Protein 7TXS (pdb70)

Foldseek 3Di:
DFAEEEEDPDPQSLQVVVLCVQQVHHHQAYAYPDPVQQVHDRPPHHHPYHLLCVLVRQSHAYAYRDQQLVVVVVSCVPRPPPPSHFHDAGAHPQEADEECEAEDGREYHEHLEYEHYQEYEEYNEYQYHNEYHYAQEYYYASEYEYALEYHDANEYEEHREYEAHNEYADHNAYEYDQEYEYHPEDEDHHHDHQFYWYDVPTDTDDGND

InterPro domains:
  IPR001451 Hexapeptide repeat [PF00132] (118-153)
  IPR011004 Trimeric LpxA-like superfamily [SSF51161] (1-206)
  IPR018357 Hexapeptide transferase, conserved site [PS00101] (145-173)
  IPR020019 Acyltransferase PglD-like [TIGR03570] (4-203)
  IPR020019 Acyltransferase PglD-like [cd03360] (6-201)
  IPR041561 PglD, N-terminal [PF17836] (4-78)
  IPR050179 Transferase hexapeptide repeat [PTHR43300] (29-206)

Sequence (209 aa):
MKELIIVGAGGHGNEISWLAKRCGRVVRGFLDNNTVEKQGTFIRDIPVLGTLDECCSKFTDCDFVIAIGSPRARKKIIEHFFPEGEFTFATLIDPTATIGENIHHIEEEGTMICAGGILTVDVKLGKHCIVNTNNAVLSHGVIILGDYVTVAPNASIISSGDVSSSLGNIVEIGANATIIREKVSVQQDGAMVGMGSVVIRNILSNQVVVGNPAKLLKKVIE

Organism: Acinetobacter baumannii (NCBI:txid470)

Solvent-accessible surface area: 9557 Å² total; per-residue (Å²): 197,94,61,0,0,0,0,5,8,30,60,28,0,54,85,0,7,113,3,0,134,88,40,66,23,93,15,81,0,0,0,13,92,58,135,154,59,67,70,56,128,30,123,130,33,33,10,64,8,46,7,102,52,6,75,135,21,73,85,0,14,0,0,0,2,46,28,55,4,67,18,0,71,133,9,20,111,132,47,7,61,180,80,102,22,60,37,3,53,2,64,3,90,79,16,73,61,34,136,91,25,106,40,60,66,0,0,0,0,10,14,24,0,62,0,46,62,76,1,103,0,3,72,5,0,1,0,19,52,85,0,49,0,28,97,27,1,71,3,19,49,25,0,10,0,14,45,66,1,48,2,30,4,64,0,44,3,16,57,21,0,51,0,5,37,100,0,56,0,110,88,152,8,44,4,89,63,0,1,43,0,8,153,41,0,46,2,48,152,97,5,101,52,32,29,13,10,57,34,118,53,19,136,102,109,121,87,65,129

Nearest PDB structures (foldseek):
  7txp-assembly1_A  TM=1.004E+00  e=3.831E-36  Acinetobacter baumannii
  4m98-assembly1_A  TM=8.951E-01  e=7.547E-15  Neisseria gonorrhoeae FA 1090
  4eaa-assembly1_A  TM=9.282E-01  e=1.370E-13  Caulobacter vibrioides
  4m99-assembly1_B  TM=9.040E-01  e=7.521E-14  Neisseria gonorrhoeae FA 1090
  4eab-assembly1_A  TM=9.270E-01  e=1.299E-12  Caulobacter vibrioides

Radius of gyration: 16.68 Å; Cα contacts (8 Å, |Δi|>4): 654; chains: 1; bounding box: 42×34×43 Å

Secondary structure (DSSP, 8-state):
---EEEE--SHHHHHHHHHHHHTTPPEEEEE---GGGTT-EETTEEEEE-GGGGGGGTTSEEEE--S-HHHHHHHHHHH--TTS-EE--EE-TTSEEEES-EE-TT-EE-TT-EEEES-EE-TT-EE-TT-EE-TT-EE-TT-EE-TT-EE-TT-EE-TT-EE-TT-EE-TT-EE-TT-EE-TT-EE-S-B-TTEEEETTTTEEEEE--

B-factor: mean 13.9, std 8.99, range [4.7, 65.52]

Structure (mmCIF, N/CA/C/O backbone):
data_7TXS
#
_entry.id   7TXS
#
_cell.length_a   97.884
_cell.length_b   97.884
_cell.length_c   72.959
_cell.angle_alpha   90.000
_cell.angle_beta   90.000
_cell.angle_gamma   120.000
#
_symmetry.space_group_name_H-M   'H 3'
#
loop_
_entity.id
_entity.type
_entity.pdbx_description
1 polymer VioB
2 non-polymer '[(2R,3S,4R,5R)-5-(6-amino-9H-purin-9-yl)-4-hydroxy-3-(phosphonooxy)oxolan-2-yl]methyl (3R)-4-({3-[(2-{[(1S)-1-{[(2R,3S,4S,5R,6R)-4,5-dihydroxy-6-{[(R)-hydroxy{[(R)-hydroxy{[(2R,3S,5R)-3-hydroxy-5-(5-methyl-2,4-dioxo-3,4-dihydropyrimidin-1(2H)-yl)oxolan-2-yl]methoxy}phosphoryl]oxy}phosphoryl]oxy}-2-methyloxan-3-yl]amino}ethyl]sulfanyl}ethyl)amino]-3-oxopropyl}amino)-3-hydroxy-2,2-dimethyl-4-oxobutyl dihydrogen diphosphate (non-preferred name)'
3 non-polymer 'SODIUM ION'
4 water water
#
loop_
_atom_site.group_PDB
_atom_site.id
_atom_site.type_symbol
_atom_site.label_atom_id
_atom_site.label_alt_id
_atom_site.label_comp_id
_atom_site.label_asym_id
_atom_site.label_entity_id
_atom_site.label_seq_id
_atom_site.pdbx_PDB_ins_code
_atom_site.Cartn_x
_atom_site.Cartn_y
_atom_site.Cartn_z
_atom_site.occupancy
_atom_site.B_iso_or_equiv
_atom_site.auth_seq_id
_atom_site.auth_comp_id
_atom_site.auth_asym_id
_atom_site.auth_atom_id
_atom_site.pdbx_PDB_model_num
ATOM 1 N N . MET A 1 1 ? -4.280 -22.956 2.549 1.00 30.71 1 MET A N 1
ATOM 2 C CA . MET A 1 1 ? -3.959 -23.566 3.861 1.00 27.49 1 MET A CA 1
ATOM 3 C C . MET A 1 1 ? -5.132 -24.447 4.297 1.00 23.51 1 MET A C 1
ATOM 4 O O . MET A 1 1 ? -6.235 -24.237 3.791 1.00 26.70 1 MET A O 1
ATOM 9 N N . LYS A 1 2 ? -4.915 -25.314 5.287 1.00 21.24 2 LYS A N 1
ATOM 10 C CA . LYS A 1 2 ? -5.996 -26.138 5.883 1.00 19.37 2 LYS A CA 1
ATOM 11 C C . LYS A 1 2 ? -7.054 -25.228 6.498 1.00 16.66 2 LYS A C 1
ATOM 12 O O . LYS A 1 2 ? -6.728 -24.113 6.944 1.00 15.09 2 LYS A O 1
ATOM 18 N N . GLU A 1 3 ? -8.295 -25.690 6.527 1.00 15.33 3 GLU A N 1
ATOM 19 C CA . GLU A 1 3 ? -9.350 -25.050 7.342 1.00 14.92 3 GLU A CA 1
ATOM 20 C C . GLU A 1 3 ? -8.953 -25.211 8.815 1.00 12.18 3 GLU A C 1
ATOM 21 O O . GLU A 1 3 ? -8.152 -26.095 9.159 1.00 12.86 3 GLU A O 1
ATOM 27 N N . LEU A 1 4 ? -9.510 -24.338 9.638 1.00 11.52 4 LEU A N 1
ATOM 28 C CA . LEU A 1 4 ? -9.147 -24.256 11.067 1.00 10.02 4 LEU A CA 1
ATOM 29 C C . LEU A 1 4 ? -10.330 -24.700 11.912 1.00 9.56 4 LEU A C 1
ATOM 30 O O . LEU A 1 4 ? -11.469 -24.281 11.688 1.00 10.59 4 LEU A O 1
ATOM 35 N N . ILE A 1 5 ? -10.029 -25.508 12.908 1.00 8.79 5 ILE A N 1
ATOM 36 C CA . ILE A 1 5 ? -10.950 -25.797 14.030 1.00 9.17 5 ILE A CA 1
ATOM 37 C C . ILE A 1 5 ? -10.450 -25.012 15.241 1.00 8.12 5 ILE A C 1
ATOM 38 O O . ILE A 1 5 ? -9.276 -25.135 15.582 1.00 8.32 5 ILE A O 1
ATOM 43 N N . ILE A 1 6 ? -11.329 -24.240 15.846 1.00 7.49 6 ILE A N 1
ATOM 44 C CA . ILE A 1 6 ? -11.017 -23.462 17.073 1.00 7.74 6 ILE A CA 1
ATOM 45 C C . ILE A 1 6 ? -11.631 -24.206 18.241 1.00 7.46 6 ILE A C 1
ATOM 46 O O . ILE A 1 6 ? -12.855 -24.372 18.307 1.00 8.03 6 ILE A O 1
ATOM 51 N N . VAL A 1 7 ? -10.788 -24.651 19.155 1.00 7.12 7 VAL A N 1
ATOM 52 C CA . VAL A 1 7 ? -11.271 -25.302 20.391 1.00 6.97 7 VAL A CA 1
ATOM 53 C C . VAL A 1 7 ? -11.524 -24.190 21.409 1.00 7.58 7 VAL A C 1
ATOM 54 O O . VAL A 1 7 ? -10.567 -23.457 21.784 1.00 7.76 7 VAL A O 1
ATOM 58 N N . GLY A 1 8 ? -12.751 -24.073 21.880 1.00 7.42 8 GLY A N 1
ATOM 59 C CA . GLY A 1 8 ? -13.195 -23.014 22.791 1.00 6.93 8 GLY A CA 1
ATOM 60 C C . GLY A 1 8 ? -13.999 -21.971 22.048 1.00 7.27 8 GLY A C 1
ATOM 61 O O . GLY A 1 8 ? -13.438 -21.295 21.172 1.00 7.56 8 GLY A O 1
ATOM 62 N N . ALA A 1 9 ? -15.258 -21.857 22.413 1.00 7.69 9 ALA A N 1
ATOM 63 C CA . ALA A 1 9 ? -16.186 -20.890 21.799 1.00 9.26 9 ALA A CA 1
ATOM 64 C C . ALA A 1 9 ? -16.600 -19.854 22.853 1.00 9.97 9 ALA A C 1
ATOM 65 O O . ALA A 1 9 ? -17.774 -19.392 22.855 1.00 12.54 9 ALA A O 1
ATOM 67 N N . GLY A 1 10 ? -15.677 -19.509 23.735 1.00 7.57 10 GLY A N 1
ATOM 68 C CA . GLY A 1 10 ? -15.887 -18.429 24.706 1.00 7.11 10 GLY A CA 1
ATOM 69 C C . GLY A 1 10 ? -15.324 -17.113 24.199 1.00 7.42 10 GLY A C 1
ATOM 70 O O . GLY A 1 10 ? -15.253 -16.875 22.990 1.00 7.73 10 GLY A O 1
ATOM 71 N N . GLY A 1 11 ? -14.973 -16.254 25.137 1.00 7.58 11 GLY A N 1
ATOM 72 C CA . GLY A 1 11 ? -14.494 -14.925 24.768 1.00 7.04 11 GLY A CA 1
ATOM 73 C C . GLY A 1 11 ? -13.222 -15.006 23.947 1.00 6.39 11 GLY A C 1
ATOM 74 O O . GLY A 1 11 ? -13.049 -14.237 22.985 1.00 7.19 11 GLY A O 1
ATOM 75 N N . HIS A 1 12 ? -12.279 -15.844 24.349 1.00 6.60 12 HIS A N 1
ATOM 76 C CA . HIS A 1 12 ? -11.030 -15.978 23.585 1.00 6.53 12 HIS A CA 1
ATOM 77 C C . HIS A 1 12 ? -11.342 -16.598 22.222 1.00 6.44 12 HIS A C 1
ATOM 78 O O . HIS A 1 12 ? -10.797 -16.124 21.225 1.00 6.83 12 HIS A O 1
ATOM 85 N N . GLY A 1 13 ? -12.167 -17.646 22.159 1.00 6.70 13 GLY A N 1
ATOM 86 C CA . GLY A 1 13 ? -12.513 -18.222 20.856 1.00 7.29 13 GLY A CA 1
ATOM 87 C C . GLY A 1 13 ? -13.166 -17.213 19.922 1.00 6.61 13 GLY A C 1
ATOM 88 O O . GLY A 1 13 ? -12.908 -17.220 18.720 1.00 7.24 13 GLY A O 1
ATOM 89 N N . ASN A 1 14 ? -14.005 -16.355 20.480 1.00 6.51 14 ASN A N 1
ATOM 90 C CA . ASN A 1 14 ? -14.621 -15.230 19.729 1.00 7.31 14 ASN A CA 1
ATOM 91 C C . ASN A 1 14 ? -13.490 -14.414 19.089 1.00 7.05 14 ASN A C 1
ATOM 92 O O . ASN A 1 14 ? -13.450 -14.224 17.866 1.00 6.92 14 ASN A O 1
ATOM 97 N N . GLU A 1 15 ? -12.559 -13.924 19.904 1.00 6.55 15 GLU A N 1
ATOM 98 C CA . GLU A 1 15 ? -11.462 -13.080 19.374 1.00 6.13 15 GLU A CA 1
ATOM 99 C C . GLU A 1 15 ? -10.529 -13.874 18.465 1.00 6.09 15 GLU A C 1
ATOM 100 O O . GLU A 1 15 ? -9.919 -13.263 17.580 1.00 7.12 15 GLU A O 1
ATOM 106 N N . ILE A 1 16 ? -10.349 -15.179 18.687 1.00 6.69 16 ILE A N 1
ATOM 107 C CA . ILE A 1 16 ? -9.438 -15.947 17.813 1.00 7.33 16 ILE A CA 1
ATOM 108 C C . ILE A 1 16 ? -10.117 -16.250 16.469 1.00 6.56 16 ILE A C 1
ATOM 109 O O . ILE A 1 16 ? -9.427 -16.326 15.467 1.00 7.22 16 ILE A O 1
ATOM 114 N N . SER A 1 17 ? -11.435 -16.374 16.433 1.00 7.04 17 SER A N 1
ATOM 115 C CA . SER A 1 17 ? -12.135 -16.489 15.120 1.00 6.63 17 SER A CA 1
ATOM 116 C C . SER A 1 17 ? -11.935 -15.200 14.325 1.00 7.46 17 SER A C 1
ATOM 117 O O . SER A 1 17 ? -11.745 -15.267 13.089 1.00 8.07 17 SER A O 1
ATOM 120 N N . TRP A 1 18 ? -11.928 -14.059 15.004 1.00 7.12 18 TRP A N 1
ATOM 121 C CA . TRP A 1 18 ? -11.637 -12.752 14.376 1.00 7.84 18 TRP A CA 1
ATOM 122 C C . TRP A 1 18 ? -10.204 -12.744 13.859 1.00 6.85 18 TRP A C 1
ATOM 123 O O . TRP A 1 18 ? -9.968 -12.391 12.687 1.00 7.35 18 TRP A O 1
ATOM 134 N N . LEU A 1 19 ? -9.243 -13.118 14.704 1.00 7.10 19 LEU A N 1
ATOM 135 C CA . LEU A 1 19 ? -7.835 -13.222 14.285 1.00 7.02 19 LEU A CA 1
ATOM 136 C C . LEU A 1 19 ? -7.730 -14.121 13.048 1.00 7.35 19 LEU A C 1
ATOM 137 O O . LEU A 1 19 ? -7.058 -13.746 12.076 1.00 7.64 19 LEU A O 1
ATOM 142 N N . ALA A 1 20 ? -8.352 -15.292 13.073 1.00 8.00 20 ALA A N 1
ATOM 143 C CA . ALA A 1 20 ? -8.237 -16.240 11.948 1.00 8.49 20 ALA A CA 1
ATOM 144 C C . ALA A 1 20 ? -8.737 -15.581 10.667 1.00 8.85 20 ALA A C 1
ATOM 145 O O . ALA A 1 20 ? -8.088 -15.745 9.626 1.00 10.30 20 ALA A O 1
ATOM 147 N N . LYS A 1 21 ? -9.882 -14.919 10.717 1.00 8.22 21 LYS A N 1
ATOM 148 C CA . LYS A 1 21 ? -10.424 -14.228 9.524 1.00 9.93 21 LYS A CA 1
ATOM 149 C C . LYS A 1 21 ? -9.411 -13.183 9.049 1.00 10.03 21 LYS A C 1
ATOM 150 O O . LYS A 1 21 ? -9.136 -13.092 7.837 1.00 11.17 21 LYS A O 1
ATOM 156 N N . ARG A 1 22 ? -8.845 -12.392 9.960 1.00 9.06 22 ARG A N 1
ATOM 157 C CA . ARG A 1 22 ? -7.872 -11.349 9.570 1.00 9.38 22 ARG A CA 1
ATOM 158 C C . ARG A 1 22 ? -6.630 -11.980 8.965 1.00 10.43 22 ARG A C 1
ATOM 159 O O . ARG A 1 22 ? -5.978 -11.309 8.153 1.00 12.25 22 ARG A O 1
ATOM 167 N N . CYS A 1 23 ? -6.306 -13.220 9.337 1.00 10.25 23 CYS A N 1
ATOM 168 C CA . CYS A 1 23 ? -5.141 -13.982 8.820 1.00 11.53 23 CYS A CA 1
ATOM 169 C C . CYS A 1 23 ? -5.489 -14.669 7.494 1.00 12.34 23 CYS A C 1
ATOM 170 O O . CYS A 1 23 ? -4.620 -15.400 7.006 1.00 16.00 23 CYS A O 1
ATOM 173 N N . GLY A 1 24 ? -6.714 -14.521 6.987 1.00 11.94 24 GLY A N 1
ATOM 174 C CA . GLY A 1 24 ? -7.107 -15.124 5.696 1.00 12.77 24 GLY A CA 1
ATOM 175 C C . GLY A 1 24 ? -7.499 -16.589 5.825 1.00 13.48 24 GLY A C 1
ATOM 176 O O . GLY A 1 24 ? -7.617 -17.286 4.787 1.00 14.62 24 GLY A O 1
ATOM 177 N N . ARG A 1 25 ? -7.711 -17.091 7.040 1.00 12.02 25 ARG A N 1
ATOM 178 C CA . ARG A 1 25 ? -8.013 -18.521 7.266 1.00 12.25 25 ARG A CA 1
ATOM 179 C C . ARG A 1 25 ? -9.519 -18.734 7.191 1.00 14.39 25 ARG A C 1
ATOM 180 O O . ARG A 1 25 ? -10.303 -17.850 7.555 1.00 16.84 25 ARG A O 1
ATOM 188 N N . VAL A 1 26 ? -9.895 -19.899 6.704 1.00 14.74 26 VAL A N 1
ATOM 189 C CA . VAL A 1 26 ? -11.306 -20.345 6.752 1.00 16.77 26 VAL A CA 1
ATOM 190 C C . VAL A 1 26 ? -11.472 -21.172 8.024 1.00 11.83 26 VAL A C 1
ATOM 191 O O . VAL A 1 26 ? -10.726 -22.125 8.208 1.00 14.45 26 VAL A O 1
ATOM 195 N N . VAL A 1 27 ? -12.379 -20.752 8.874 1.00 15.30 27 VAL A N 1
ATOM 196 C CA . VAL A 1 27 ? -12.693 -21.470 10.128 1.00 13.10 27 VAL A CA 1
ATOM 197 C C . VAL A 1 27 ? -13.842 -22.438 9.843 1.00 13.95 27 VAL A C 1
ATOM 198 O O . VAL A 1 27 ? -14.955 -21.985 9.442 1.00 14.91 27 VAL A O 1
ATOM 202 N N . ARG A 1 28 ? -13.562 -23.733 9.974 1.00 10.90 28 ARG A N 1
ATOM 203 C CA . ARG A 1 28 ? -14.611 -24.765 9.776 1.00 11.84 28 ARG A CA 1
ATOM 204 C C . ARG A 1 28 ? -15.637 -24.646 10.897 1.00 12.06 28 ARG A C 1
ATOM 205 O O . ARG A 1 28 ? -16.833 -24.779 10.674 1.00 13.09 28 ARG A O 1
ATOM 213 N N . GLY A 1 29 ? -15.171 -24.462 12.132 1.00 9.32 29 GLY A N 1
ATOM 214 C CA . GLY A 1 29 ? -16.065 -24.285 13.260 1.00 9.38 29 GLY A CA 1
ATOM 215 C C . GLY A 1 29 ? -15.324 -24.393 14.571 1.00 7.84 29 GLY A C 1
ATOM 216 O O . GLY A 1 29 ? -14.084 -24.475 14.581 1.00 9.20 29 GLY A O 1
ATOM 217 N N . PHE A 1 30 ? -16.082 -24.353 15.639 1.00 7.60 30 PHE A N 1
ATOM 218 C CA . PHE A 1 30 ? -15.565 -24.496 17.015 1.00 8.07 30 PHE A CA 1
ATOM 219 C C . PHE A 1 30 ? -15.885 -25.886 17.551 1.00 8.46 30 PHE A C 1
ATOM 220 O O . PHE A 1 30 ? -16.965 -26.477 17.219 1.00 9.70 30 PHE A O 1
ATOM 228 N N . LEU A 1 31 ? -15.031 -26.36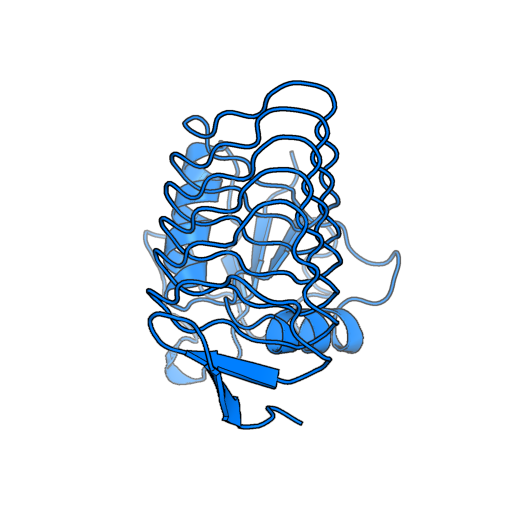8 18.456 1.00 8.57 31 LEU A N 1
ATOM 229 C CA . LEU A 1 31 ? -15.418 -27.465 19.355 1.00 8.62 31 LEU A CA 1
ATOM 230 C C . LEU A 1 31 ? -15.485 -26.890 20.758 1.00 8.53 31 LEU A C 1
ATOM 231 O O . LEU A 1 31 ? -14.583 -26.095 21.134 1.00 9.75 31 LEU A O 1
ATOM 236 N N . ASP A 1 32 ? -16.452 -27.287 21.543 1.00 8.68 32 ASP A N 1
ATOM 237 C CA . ASP A 1 32 ? -16.711 -26.698 22.862 1.00 9.90 32 ASP A CA 1
ATOM 238 C C . ASP A 1 32 ? -17.577 -27.666 23.649 1.00 10.81 32 ASP A C 1
ATOM 239 O O . ASP A 1 32 ? -18.510 -28.214 23.054 1.00 12.28 32 ASP A O 1
ATOM 244 N N . ASN A 1 33 ? -17.302 -27.835 24.933 1.00 11.83 33 ASN A N 1
ATOM 245 C CA A ASN A 1 33 ? -18.023 -28.880 25.712 0.50 14.75 33 ASN A CA 1
ATOM 246 C CA B ASN A 1 33 ? -17.990 -28.850 25.775 0.50 13.83 33 ASN A CA 1
ATOM 247 C C . ASN A 1 33 ? -19.286 -28.273 26.356 1.00 15.97 33 ASN A C 1
ATOM 248 O O . ASN A 1 33 ? -20.006 -29.022 27.065 1.00 21.33 33 ASN A O 1
ATOM 257 N N . THR A 1 34 ? -19.599 -26.994 26.145 1.00 13.26 34 THR A N 1
ATOM 258 C CA . THR A 1 34 ? -20.729 -26.338 26.859 1.00 14.71 34 THR A CA 1
ATOM 259 C C . THR A 1 34 ? -22.050 -26.784 26.237 1.00 15.75 34 THR A C 1
ATOM 260 O O . THR A 1 34 ? -22.272 -26.562 25.038 1.00 14.87 34 THR A O 1
ATOM 264 N N . VAL A 1 35 ? -22.949 -27.340 27.045 1.00 17.27 35 VAL A N 1
ATOM 265 C CA . VAL A 1 35 ? -24.240 -27.853 26.512 1.00 19.93 35 VAL A CA 1
ATOM 266 C C . VAL A 1 35 ? -24.998 -26.716 25.814 1.00 18.37 35 VAL A C 1
ATOM 267 O O . VAL A 1 35 ? -25.507 -26.943 24.691 1.00 19.99 35 VAL A O 1
ATOM 271 N N . GLU A 1 36 ? -25.048 -25.547 26.447 1.00 19.05 36 GLU A N 1
ATOM 272 C CA . GLU A 1 36 ? -25.840 -24.372 25.992 1.00 22.43 36 GLU A CA 1
ATOM 273 C C . GLU A 1 36 ? -25.286 -23.865 24.656 1.00 21.24 36 GLU A C 1
ATOM 274 O O . GLU A 1 36 ? -26.020 -23.156 23.945 1.00 21.16 36 GLU A O 1
ATOM 280 N N . LYS A 1 37 ? -24.040 -24.188 24.313 1.00 15.85 37 LYS A N 1
ATOM 281 C CA . LYS A 1 37 ? -23.437 -23.680 23.052 1.00 14.68 37 LYS A CA 1
ATOM 282 C C . LYS A 1 37 ? -23.634 -24.639 21.883 1.00 15.79 37 LYS A C 1
ATOM 283 O O . LYS A 1 37 ? -23.286 -24.283 20.755 1.00 13.57 37 LYS A O 1
ATOM 289 N N . GLN A 1 38 ? -24.131 -25.842 22.109 1.00 17.17 38 GLN A N 1
ATOM 290 C CA . GLN A 1 38 ? -24.383 -26.748 20.958 1.00 17.12 38 GLN A CA 1
ATOM 291 C C . GLN A 1 38 ? -25.456 -26.082 20.071 1.00 15.88 38 GLN A C 1
ATOM 292 O O . GLN A 1 38 ? -26.386 -25.461 20.612 1.00 16.12 38 GLN A O 1
ATOM 298 N N . GLY A 1 39 ? -25.248 -26.098 18.750 1.00 15.22 39 GLY A N 1
ATOM 299 C CA . GLY A 1 39 ? -26.187 -25.524 17.769 1.00 16.08 39 GLY A CA 1
ATOM 300 C C . GLY A 1 39 ? -26.088 -24.005 17.690 1.00 16.30 39 GLY A C 1
ATOM 301 O O . GLY A 1 39 ? -26.910 -23.373 17.001 1.00 17.11 39 GLY A O 1
ATOM 302 N N . THR A 1 40 ? -25.091 -23.392 18.330 1.00 12.96 40 THR A N 1
ATOM 303 C CA . THR A 1 40 ? -24.915 -21.922 18.298 1.00 12.74 40 THR A CA 1
ATOM 304 C C . THR A 1 40 ? -23.806 -21.534 17.337 1.00 11.07 40 THR A C 1
ATOM 305 O O . THR A 1 40 ? -23.089 -22.397 16.776 1.00 11.30 40 THR A O 1
ATOM 309 N N . PHE A 1 41 ? -23.694 -20.232 17.123 1.00 10.37 41 PHE A N 1
ATOM 310 C CA . PHE A 1 41 ? -22.778 -19.638 16.147 1.00 10.12 41 PHE A CA 1
ATOM 311 C C . PHE A 1 41 ? -22.102 -18.423 16.768 1.00 11.57 41 PHE A C 1
ATOM 312 O O . PHE A 1 41 ? -22.697 -17.761 17.605 1.00 12.93 41 PHE A O 1
ATOM 320 N N . ILE A 1 42 ? -20.923 -18.114 16.251 1.00 10.76 42 ILE A N 1
ATOM 321 C CA . ILE A 1 42 ? -20.304 -16.758 16.371 1.00 10.27 42 ILE A CA 1
ATOM 322 C C . ILE A 1 42 ? -20.031 -16.244 14.960 1.00 10.16 42 ILE A C 1
ATOM 323 O O . ILE A 1 42 ? -19.248 -16.844 14.265 1.00 10.21 42 ILE A O 1
ATOM 328 N N . ARG A 1 43 ? -20.722 -15.175 14.484 1.00 13.14 43 ARG A N 1
ATOM 329 C CA . ARG A 1 43 ? -20.438 -14.505 13.170 1.00 13.13 43 ARG A CA 1
ATOM 330 C C . ARG A 1 43 ? -20.331 -15.549 12.042 1.00 12.73 43 ARG A C 1
ATOM 331 O O . ARG A 1 43 ? -19.401 -15.588 11.212 1.00 14.26 43 ARG A O 1
ATOM 339 N N . ASP A 1 44 ? -21.351 -16.368 11.995 1.00 10.76 44 ASP A N 1
ATOM 340 C CA . ASP A 1 44 ? -21.633 -17.338 10.910 1.00 10.59 44 ASP A CA 1
ATOM 341 C C . ASP A 1 44 ? -20.787 -18.599 11.066 1.00 9.56 44 ASP A C 1
ATOM 342 O O . ASP A 1 44 ? -20.902 -19.483 10.172 1.00 11.19 44 ASP A O 1
ATOM 347 N N . ILE A 1 45 ? -19.982 -18.712 12.126 1.00 9.34 45 ILE A N 1
ATOM 348 C CA . ILE A 1 45 ? -19.130 -19.902 12.353 1.00 9.24 45 ILE A CA 1
ATOM 349 C C . ILE A 1 45 ? -19.799 -20.764 13.407 1.00 8.59 45 ILE A C 1
ATOM 350 O O . ILE A 1 45 ? -20.071 -20.324 14.518 1.00 8.74 45 ILE A O 1
ATOM 355 N N . PRO A 1 46 ? -20.120 -22.039 13.077 1.00 9.30 46 PRO A N 1
ATOM 356 C CA . PRO A 1 46 ? -20.841 -22.894 14.003 1.00 8.66 46 PRO A CA 1
ATOM 357 C C . PRO A 1 46 ? -19.967 -23.555 15.070 1.00 7.92 46 PRO A C 1
ATOM 358 O O . PRO A 1 46 ? -18.824 -23.933 14.793 1.00 8.87 46 PRO A O 1
ATOM 362 N N . VAL A 1 47 ? -20.563 -23.729 16.238 1.00 8.76 47 VAL A N 1
ATOM 363 C CA . VAL A 1 47 ? -20.089 -24.752 17.197 1.00 9.68 47 VAL A CA 1
ATOM 364 C C . VAL A 1 47 ? -20.454 -26.123 16.629 1.00 10.32 47 VAL A C 1
ATOM 365 O O . VAL A 1 47 ? -21.660 -26.401 16.474 1.00 12.09 47 VAL A O 1
ATOM 369 N N . LEU A 1 48 ? -19.457 -26.911 16.260 1.00 10.26 48 LEU A N 1
ATOM 370 C CA . LEU A 1 48 ? -19.673 -28.185 15.531 1.00 11.53 48 LEU A CA 1
ATOM 371 C C . LEU A 1 48 ? -20.013 -29.302 16.510 1.00 12.03 48 LEU A C 1
ATOM 372 O O . LEU A 1 48 ? -20.594 -30.305 16.072 1.00 14.59 48 LEU A O 1
ATOM 377 N N . GLY A 1 49 ? -19.524 -29.251 17.735 1.00 11.37 49 GLY A N 1
ATOM 378 C CA . GLY A 1 49 ? -19.671 -30.378 18.660 1.00 11.69 49 GLY A CA 1
ATOM 379 C C . GLY A 1 49 ? -18.661 -30.262 19.769 1.00 11.13 49 GLY A C 1
ATOM 380 O O . GLY A 1 49 ? -18.087 -29.164 19.963 1.00 11.28 49 GLY A O 1
ATOM 381 N N . THR A 1 50 ? -18.499 -31.336 20.526 1.00 11.84 50 THR A N 1
ATOM 382 C CA . THR A 1 50 ? -17.607 -31.403 21.694 1.00 13.39 50 THR A CA 1
ATOM 383 C C . THR A 1 50 ? -16.197 -31.800 21.265 1.00 10.68 50 THR A C 1
ATOM 384 O O . THR A 1 50 ? -15.952 -32.172 20.104 1.00 11.43 50 THR A O 1
ATOM 388 N N . LEU A 1 51 ? -15.258 -31.744 22.209 1.00 12.17 51 LEU A N 1
ATOM 389 C CA . LEU A 1 51 ? -13.833 -31.896 21.864 1.00 13.16 51 LEU A CA 1
ATOM 390 C C . LEU A 1 51 ? -13.548 -33.314 21.383 1.00 16.68 51 LEU A C 1
ATOM 391 O O . LEU A 1 51 ? -12.602 -33.456 20.622 1.00 17.58 51 LEU A O 1
ATOM 396 N N . ASP A 1 52 ? -14.356 -34.305 21.764 1.00 17.50 52 ASP A N 1
ATOM 397 C CA . ASP A 1 52 ? -14.085 -35.705 21.340 1.00 23.15 52 ASP A CA 1
ATOM 398 C C . ASP A 1 52 ? -14.404 -35.861 19.846 1.00 23.26 52 ASP A C 1
ATOM 399 O O . ASP A 1 52 ? -13.995 -36.879 19.267 1.00 27.40 52 ASP A O 1
ATOM 404 N N . GLU A 1 53 ? -14.995 -34.859 19.189 1.00 16.91 53 GLU A N 1
ATOM 405 C CA . GLU A 1 53 ? -15.205 -34.885 17.724 1.00 16.62 53 GLU A CA 1
ATOM 406 C C . GLU A 1 53 ? -13.930 -34.489 16.979 1.00 14.72 53 GLU A C 1
ATOM 407 O O . GLU A 1 53 ? -13.955 -34.534 15.733 1.00 15.31 53 GLU A O 1
ATOM 413 N N . CYS A 1 54 ? -12.826 -34.139 17.668 1.00 14.05 54 CYS A N 1
ATOM 414 C CA A CYS A 1 54 ? -11.603 -33.635 16.990 0.50 12.74 54 CYS A CA 1
ATOM 415 C CA B CYS A 1 54 ? -11.584 -33.658 16.997 0.50 16.66 54 CYS A CA 1
ATOM 416 C C . CYS A 1 54 ? -11.122 -34.669 15.951 1.00 14.90 54 CYS A C 1
ATOM 417 O O . CYS A 1 54 ? -10.620 -34.256 14.908 1.00 14.37 54 CYS A O 1
ATOM 422 N N . SER A 1 55 ? -11.293 -35.962 16.229 1.00 17.13 55 SER A N 1
ATOM 423 C CA . SER A 1 55 ? -10.796 -37.051 15.349 1.00 20.58 55 SER A CA 1
ATOM 424 C C . SER A 1 55 ? -11.492 -37.014 13.982 1.00 18.49 55 SER A C 1
ATOM 425 O O . SER A 1 55 ? -10.946 -37.612 13.049 1.00 24.01 55 SER A O 1
ATOM 428 N N . LYS A 1 56 ? -12.629 -36.330 13.850 1.00 17.56 56 LYS A N 1
ATOM 429 C CA . LYS A 1 56 ? -13.395 -36.211 12.581 1.00 21.72 56 LYS A CA 1
ATOM 430 C C . LYS A 1 56 ? -12.842 -35.060 11.732 1.00 21.38 56 LYS A C 1
ATOM 431 O O . LYS A 1 56 ? -13.348 -34.831 10.617 1.00 21.13 56 LYS A O 1
ATOM 437 N N . PHE A 1 57 ? -11.839 -34.332 12.233 1.00 17.77 57 PHE A N 1
ATOM 438 C CA . PHE A 1 57 ? -11.322 -33.113 11.560 1.00 15.56 57 PHE A CA 1
ATOM 439 C C . PHE A 1 57 ? -9.794 -33.162 11.458 1.00 16.28 57 PHE A C 1
ATOM 440 O O . PHE A 1 57 ? -9.184 -32.090 11.476 1.00 15.56 57 PHE A O 1
ATOM 448 N N . THR A 1 58 ? -9.167 -34.330 11.299 1.00 17.43 58 THR A N 1
ATOM 449 C CA . THR A 1 58 ? -7.682 -34.430 11.224 1.00 18.52 58 THR A CA 1
ATOM 450 C C . THR A 1 58 ? -7.142 -33.727 9.971 1.00 18.99 58 THR A C 1
ATOM 451 O O . THR A 1 58 ? -5.929 -33.468 9.962 1.00 22.27 58 THR A O 1
ATOM 455 N N . ASP A 1 59 ? -8.009 -33.416 8.996 1.00 19.80 59 ASP A N 1
ATOM 456 C CA . ASP A 1 59 ? -7.722 -32.658 7.744 1.00 21.38 59 ASP A CA 1
ATOM 457 C C . ASP A 1 59 ? -7.554 -31.162 8.047 1.00 21.05 59 ASP A C 1
ATOM 458 O O . ASP A 1 59 ? -7.105 -30.420 7.139 1.00 22.04 59 ASP A O 1
ATOM 463 N N . CYS A 1 60 ? -7.941 -30.732 9.249 1.00 15.06 60 CYS A N 1
ATOM 464 C CA . CYS A 1 60 ? -7.943 -29.304 9.665 1.00 14.28 60 CYS A CA 1
ATOM 465 C C . CYS A 1 60 ? -6.727 -29.026 10.542 1.00 12.02 60 CYS A C 1
ATOM 466 O O . CYS A 1 60 ? -6.270 -29.936 11.250 1.00 13.76 60 CYS A O 1
ATOM 469 N N . ASP A 1 61 ? -6.276 -27.765 10.547 1.00 12.05 61 ASP A N 1
ATOM 470 C CA . ASP A 1 61 ? -5.424 -27.251 11.647 1.00 11.67 61 ASP A CA 1
ATOM 471 C C . ASP A 1 61 ? -6.311 -26.954 12.848 1.00 10.45 61 ASP A C 1
ATOM 472 O O . ASP A 1 61 ? -7.486 -26.637 12.673 1.00 11.46 61 ASP A O 1
ATOM 477 N N . PHE A 1 62 ? -5.749 -27.102 14.042 1.00 9.06 62 PHE A N 1
ATOM 478 C CA . PHE A 1 62 ? -6.416 -26.726 15.303 1.00 8.53 62 PHE A CA 1
ATOM 479 C C . PHE A 1 62 ? -5.706 -25.538 15.955 1.00 8.07 62 PHE A C 1
ATOM 480 O O . PHE A 1 62 ? -4.509 -25.333 15.783 1.00 8.93 62 PHE A O 1
ATOM 488 N N . VAL A 1 63 ? -6.470 -24.847 16.784 1.00 7.79 63 VAL A N 1
ATOM 489 C CA . VAL A 1 63 ? -5.893 -23.893 17.762 1.00 7.72 63 VAL A CA 1
ATOM 490 C C . VAL A 1 63 ? -6.734 -24.012 19.016 1.00 7.08 63 VAL A C 1
ATOM 491 O O . VAL A 1 63 ? -7.962 -24.175 18.911 1.00 7.89 63 VAL A O 1
ATOM 495 N N . ILE A 1 64 ? -6.099 -23.925 20.176 1.00 7.31 64 ILE A N 1
ATOM 496 C CA . ILE A 1 64 ? -6.849 -24.036 21.452 1.00 6.73 64 ILE A CA 1
ATOM 497 C C . ILE A 1 64 ? -7.058 -22.625 22.012 1.00 6.81 64 ILE A C 1
ATOM 498 O O . ILE A 1 64 ? -6.150 -22.060 22.686 1.00 7.17 64 ILE A O 1
ATOM 503 N N . ALA A 1 65 ? -8.173 -22.033 21.654 1.00 6.79 65 ALA A N 1
ATOM 504 C CA . ALA A 1 65 ? -8.455 -20.611 21.949 1.00 6.53 65 ALA A CA 1
ATOM 505 C C . ALA A 1 65 ? -9.111 -20.495 23.325 1.00 6.56 65 ALA A C 1
ATOM 506 O O . ALA A 1 65 ? -10.261 -20.106 23.448 1.00 6.71 65 ALA A O 1
ATOM 508 N N . ILE A 1 66 ? -8.367 -20.872 24.369 1.00 6.46 66 ILE A N 1
ATOM 509 C CA . ILE A 1 66 ? -8.820 -20.806 25.780 1.00 6.83 66 ILE A CA 1
ATOM 510 C C . ILE A 1 66 ? -7.683 -20.150 26.559 1.00 6.76 66 ILE A C 1
ATOM 511 O O . ILE A 1 66 ? -6.522 -20.563 26.428 1.00 7.38 66 ILE A O 1
ATOM 516 N N . GLY A 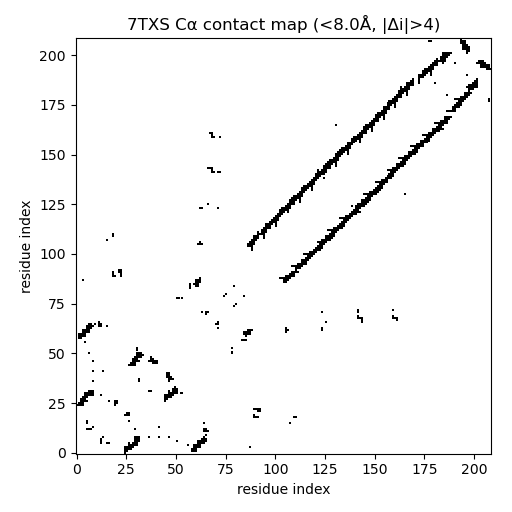1 67 ? -8.008 -19.103 27.297 1.00 7.03 67 GLY A N 1
ATOM 517 C CA . GLY A 1 67 ? -6.991 -18.289 27.971 1.00 6.70 67 GLY A CA 1
ATOM 518 C C . GLY A 1 67 ? -6.212 -19.038 29.029 1.00 6.73 67 GLY A C 1
ATOM 519 O O . GLY A 1 67 ? -5.003 -18.806 29.176 1.00 6.99 67 GLY A O 1
ATOM 520 N N . SER A 1 68 ? -6.851 -19.902 29.802 1.00 6.94 68 SER A N 1
ATOM 521 C CA . SER A 1 68 ? -6.216 -20.619 30.924 1.00 7.09 68 SER A CA 1
ATOM 522 C C . SER A 1 68 ? -5.084 -21.491 30.397 1.00 7.33 68 SER A C 1
ATOM 523 O O . SER A 1 68 ? -5.317 -22.412 29.619 1.00 7.51 68 SER A O 1
ATOM 526 N N . PRO A 1 69 ? -3.826 -21.277 30.826 1.00 7.02 69 PRO A N 1
ATOM 527 C CA . PRO A 1 69 ? -2.728 -22.142 30.394 1.00 6.89 69 PRO A CA 1
ATOM 528 C C . PRO A 1 69 ? -3.003 -23.620 30.696 1.00 7.76 69 PRO A C 1
ATOM 529 O O . PRO A 1 69 ? -2.734 -24.475 29.855 1.00 7.45 69 PRO A O 1
ATOM 533 N N . ARG A 1 70 ? -3.460 -23.905 31.912 1.00 7.66 70 ARG A N 1
ATOM 534 C CA . ARG A 1 70 ? -3.697 -25.307 32.326 1.00 7.77 70 ARG A CA 1
ATOM 535 C C . ARG A 1 70 ? -4.803 -25.938 31.476 1.00 7.47 70 ARG A C 1
ATOM 536 O O . ARG A 1 70 ? -4.731 -27.150 31.192 1.00 8.46 70 ARG A O 1
ATOM 544 N N . ALA A 1 71 ? -5.794 -25.162 31.037 1.00 7.92 71 ALA A N 1
ATOM 545 C CA . ALA A 1 71 ? -6.858 -25.706 30.151 1.00 8.83 71 ALA A CA 1
ATOM 546 C C . ALA A 1 71 ? -6.240 -26.163 28.838 1.00 8.96 71 ALA A C 1
ATOM 547 O O . ALA A 1 71 ? -6.563 -27.263 28.330 1.00 8.82 71 ALA A O 1
ATOM 549 N N . ARG A 1 72 ? -5.345 -25.375 28.266 1.00 8.18 72 ARG A N 1
ATOM 550 C CA . ARG A 1 72 ? -4.739 -25.752 26.978 1.00 8.38 72 ARG A CA 1
ATOM 551 C C . ARG A 1 72 ? -3.882 -26.997 27.169 1.00 10.07 72 ARG A C 1
ATOM 552 O O . ARG A 1 72 ? -3.922 -27.893 26.314 1.00 9.83 72 ARG A O 1
ATOM 560 N N . LYS A 1 73 ? -3.117 -27.074 28.243 1.00 8.65 73 LYS A N 1
ATOM 561 C CA . LYS A 1 73 ? -2.268 -28.258 28.470 1.00 9.54 73 LYS A CA 1
ATOM 562 C C . LYS A 1 73 ? -3.161 -29.480 28.673 1.00 9.38 73 LYS A C 1
ATOM 563 O O . LYS A 1 73 ? -2.842 -30.551 28.119 1.00 10.36 73 LYS A O 1
ATOM 569 N N . LYS A 1 74 ? -4.174 -29.375 29.497 1.00 9.38 74 LYS A N 1
ATOM 570 C CA . LYS A 1 74 ? -5.090 -30.507 29.745 1.00 9.43 74 LYS A CA 1
ATOM 571 C C . LYS A 1 74 ? -5.663 -30.989 28.417 1.00 10.67 74 LYS A C 1
ATOM 572 O O . LYS A 1 74 ? -5.754 -32.226 28.190 1.00 11.19 74 LYS A O 1
ATOM 578 N N . ILE A 1 75 ? -6.127 -30.063 27.583 1.00 9.11 75 ILE A N 1
ATOM 579 C CA . ILE A 1 75 ? -6.833 -30.430 26.328 1.00 9.33 75 ILE A CA 1
ATOM 580 C C . ILE A 1 75 ? -5.845 -31.100 25.390 1.00 9.47 75 ILE A C 1
ATOM 581 O O . ILE A 1 75 ? -6.183 -32.159 24.817 1.00 10.45 75 ILE A O 1
ATOM 586 N N . ILE A 1 76 ? -4.663 -30.543 25.221 1.00 9.29 76 ILE A N 1
ATOM 587 C CA . ILE A 1 76 ? -3.662 -31.143 24.315 1.00 10.38 76 ILE A CA 1
ATOM 588 C C . ILE A 1 76 ? -3.350 -32.543 24.835 1.00 12.21 76 ILE A C 1
ATOM 589 O O . ILE A 1 76 ? -3.311 -33.481 24.039 1.00 12.70 76 ILE A O 1
ATOM 594 N N . GLU A 1 77 ? -3.138 -32.708 26.131 1.00 11.87 77 GLU A N 1
ATOM 595 C CA . GLU A 1 77 ? -2.651 -34.031 26.594 1.00 12.75 77 GLU A CA 1
ATOM 596 C C . GLU A 1 77 ? -3.757 -35.072 26.475 1.00 15.08 77 GLU A C 1
ATOM 597 O O . GLU A 1 77 ? -3.435 -36.261 26.210 1.00 17.37 77 GLU A O 1
ATOM 603 N N . HIS A 1 78 ? -5.007 -34.707 26.647 1.00 12.05 78 HIS A N 1
ATOM 604 C CA . HIS A 1 78 ? -6.102 -35.691 26.580 1.00 12.39 78 HIS A CA 1
ATOM 605 C C . HIS A 1 78 ? -6.486 -35.957 25.123 1.00 13.74 78 HIS A C 1
ATOM 606 O O . HIS A 1 78 ? -6.559 -37.136 24.731 1.00 15.91 78 HIS A O 1
ATOM 613 N N . PHE A 1 79 ? -6.692 -34.911 24.315 1.00 11.56 79 PHE A N 1
ATOM 614 C CA . PHE A 1 79 ? -7.392 -35.041 23.018 1.00 12.23 79 PHE A CA 1
ATOM 615 C C . PHE A 1 79 ? -6.432 -35.044 21.842 1.00 11.87 79 PHE A C 1
ATOM 616 O O . PHE A 1 79 ? -6.874 -35.441 20.750 1.00 13.16 79 PHE A O 1
ATOM 624 N N . PHE A 1 80 ? -5.199 -34.579 22.009 1.00 11.63 80 PHE A N 1
ATOM 625 C CA . PHE A 1 80 ? -4.273 -34.336 20.881 1.00 12.65 80 PHE A CA 1
ATOM 626 C C . PHE A 1 80 ? -2.954 -35.070 21.084 1.00 14.70 80 PHE A C 1
ATOM 627 O O . PHE A 1 80 ? -1.900 -34.453 21.219 1.00 16.81 80 PHE A O 1
ATOM 635 N N . PRO A 1 81 ? -2.956 -36.420 20.997 1.00 18.66 81 PRO A N 1
ATOM 636 C CA . PRO A 1 81 ? -1.713 -37.183 21.065 1.00 19.83 81 PRO A CA 1
ATOM 637 C C . PRO A 1 81 ? -0.693 -36.701 20.023 1.00 20.09 81 PRO A C 1
ATOM 638 O O . PRO A 1 81 ? -1.076 -36.348 18.905 1.00 21.31 81 PRO A O 1
ATOM 642 N N . GLU A 1 82 ? 0.583 -36.692 20.418 1.00 22.88 82 GLU A N 1
ATOM 643 C CA . GLU A 1 82 ? 1.714 -36.199 19.592 1.00 27.43 82 GLU A CA 1
ATOM 644 C C . GLU A 1 82 ? 1.627 -36.842 18.202 1.00 30.06 82 GLU A C 1
ATOM 645 O O . GLU A 1 82 ? 1.470 -38.084 18.131 1.00 31.76 82 GLU A O 1
ATOM 651 N N . GLY A 1 83 ? 1.655 -36.020 17.149 1.00 28.06 83 GLY A N 1
ATOM 652 C CA . GLY A 1 83 ? 1.810 -36.458 15.748 1.00 29.31 83 GLY A CA 1
ATOM 653 C C . GLY A 1 83 ? 0.489 -36.681 15.029 1.00 31.76 83 GLY A C 1
ATOM 654 O O . GLY A 1 83 ? 0.524 -36.855 13.795 1.00 37.91 83 GLY A O 1
ATOM 655 N N . GLU A 1 84 ? -0.644 -36.698 15.740 1.00 23.64 84 GLU A N 1
ATOM 656 C CA . GLU A 1 84 ? -1.950 -37.085 15.148 1.00 24.64 84 GLU A CA 1
ATOM 657 C C . GLU A 1 84 ? -2.611 -35.860 14.508 1.00 22.13 84 GLU A C 1
ATOM 658 O O . GLU A 1 84 ? -3.438 -36.029 13.595 1.00 22.35 84 GLU A O 1
ATOM 664 N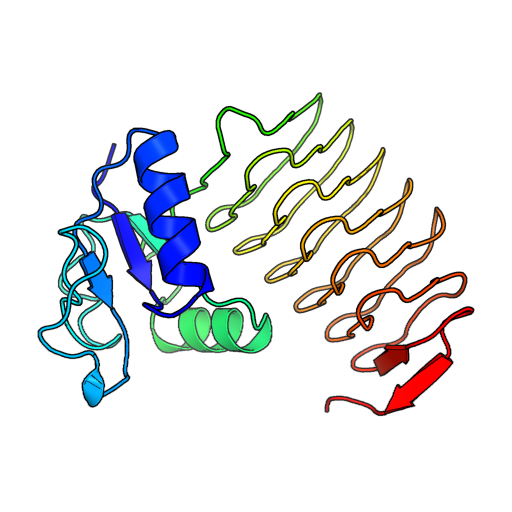 N . PHE A 1 85 ? -2.287 -34.664 14.995 1.00 19.02 85 PHE A N 1
ATOM 665 C CA . PHE A 1 85 ? -2.977 -33.412 14.599 1.00 15.54 85 PHE A CA 1
ATOM 666 C C . PHE A 1 85 ? -1.954 -32.355 14.222 1.00 14.51 85 PHE A C 1
ATOM 667 O O . PHE A 1 85 ? -0.822 -32.404 14.672 1.00 16.99 85 PHE A O 1
ATOM 675 N N . THR A 1 86 ? -2.388 -31.409 13.408 1.00 13.06 86 THR A N 1
ATOM 676 C CA . THR A 1 86 ? -1.598 -30.201 13.094 1.00 13.45 86 THR A CA 1
ATOM 677 C C . THR A 1 86 ? -2.248 -28.978 13.747 1.00 10.96 86 THR A C 1
ATOM 678 O O . THR A 1 86 ? -3.463 -28.928 13.916 1.00 11.42 86 THR A O 1
ATOM 682 N N . PHE A 1 87 ? -1.420 -28.000 14.072 1.00 11.89 87 PHE A N 1
ATOM 683 C CA . PHE A 1 87 ? -1.867 -26.779 14.771 1.00 10.88 87 PHE A CA 1
ATOM 684 C C . PHE A 1 87 ? -1.467 -25.576 13.943 1.00 11.53 87 PHE A C 1
ATOM 685 O O . PHE A 1 87 ? -0.323 -25.544 13.427 1.00 13.43 87 PHE A O 1
ATOM 693 N N . ALA A 1 88 ? -2.349 -24.603 13.877 1.00 10.73 88 ALA A N 1
ATOM 694 C CA . ALA A 1 88 ? -2.062 -23.305 13.251 1.00 10.42 88 ALA A CA 1
ATOM 695 C C . ALA A 1 88 ? -1.164 -22.474 14.171 1.00 10.05 88 ALA A C 1
ATOM 696 O O . ALA A 1 88 ? -1.161 -22.680 15.390 1.00 11.03 88 ALA A O 1
ATOM 698 N N . THR A 1 89 ? -0.472 -21.534 13.571 1.00 9.51 89 THR A N 1
ATOM 699 C CA . THR A 1 89 ? 0.163 -20.395 14.256 1.00 10.21 89 THR A CA 1
ATOM 700 C C . THR A 1 89 ? -0.448 -19.156 13.633 1.00 10.20 89 THR A C 1
ATOM 701 O O . THR A 1 89 ? -0.376 -18.993 12.396 1.00 12.82 89 THR A O 1
ATOM 705 N N . LEU A 1 90 ? -1.186 -18.381 14.407 1.00 8.49 90 LEU A N 1
ATOM 706 C CA . LEU A 1 90 ? -1.940 -17.224 13.899 1.00 8.72 90 LEU A CA 1
ATOM 707 C C . LEU A 1 90 ? -1.245 -15.957 14.382 1.00 7.87 90 LEU A C 1
ATOM 708 O O . LEU A 1 90 ? -1.103 -15.755 15.605 1.00 9.03 90 LEU A O 1
ATOM 713 N N . ILE A 1 91 ? -0.845 -15.120 13.443 1.00 8.07 91 ILE A N 1
ATOM 714 C CA . ILE A 1 91 ? -0.168 -13.838 13.763 1.00 7.99 91 ILE A CA 1
ATOM 715 C C . ILE A 1 91 ? -0.952 -12.719 13.121 1.00 7.55 91 ILE A C 1
ATOM 716 O O . ILE A 1 91 ? -1.059 -12.654 11.873 1.00 8.87 91 ILE A O 1
ATOM 721 N N . ASP A 1 92 ? -1.545 -11.859 13.925 1.00 7.31 92 ASP A N 1
ATOM 722 C CA . ASP A 1 92 ? -2.395 -10.780 13.392 1.00 8.09 92 ASP A CA 1
ATOM 723 C C . ASP A 1 92 ? -1.581 -9.954 12.405 1.00 8.70 92 ASP A C 1
ATOM 724 O O . ASP A 1 92 ? -0.421 -9.657 12.675 1.00 8.10 92 ASP A O 1
ATOM 729 N N . PRO A 1 93 ? -2.187 -9.474 11.302 1.00 9.13 93 PRO A N 1
ATOM 730 C CA . PRO A 1 93 ? -1.466 -8.608 10.380 1.00 9.79 93 PRO A CA 1
ATOM 731 C C . PRO A 1 93 ? -0.932 -7.326 11.020 1.00 10.08 93 PRO A C 1
ATOM 732 O O . PRO A 1 93 ? -0.002 -6.758 10.483 1.00 11.06 93 PRO A O 1
ATOM 736 N N . THR A 1 94 ? -1.519 -6.877 12.134 1.00 8.23 94 THR A N 1
ATOM 737 C CA . THR A 1 94 ? -1.040 -5.644 12.808 1.00 7.79 94 THR A CA 1
ATOM 738 C C . THR A 1 94 ? -0.050 -5.971 13.929 1.00 7.97 94 THR A C 1
ATOM 739 O O . THR A 1 94 ? 0.404 -5.028 14.594 1.00 9.43 94 THR A O 1
ATOM 743 N N . ALA A 1 95 ? 0.280 -7.231 14.160 1.00 8.30 95 ALA A N 1
ATOM 744 C CA . ALA A 1 95 ? 1.367 -7.579 15.091 1.00 7.97 95 ALA A CA 1
ATOM 745 C C . ALA A 1 95 ? 2.686 -7.240 14.419 1.00 9.22 95 ALA A C 1
ATOM 746 O O . ALA A 1 95 ? 2.799 -7.293 13.173 1.00 11.36 95 ALA A O 1
ATOM 748 N N . THR A 1 96 ? 3.643 -6.821 15.207 1.00 7.95 96 THR A N 1
ATOM 749 C CA . THR A 1 96 ? 5.015 -6.605 14.739 1.00 8.63 96 THR A CA 1
ATOM 750 C C . THR A 1 96 ? 5.860 -7.777 15.197 1.00 8.88 96 THR A C 1
ATOM 751 O O . THR A 1 96 ? 6.024 -7.995 16.411 1.00 9.45 96 THR A O 1
ATOM 755 N N . ILE A 1 97 ? 6.432 -8.500 14.248 1.00 8.55 97 ILE A N 1
ATOM 756 C CA . ILE A 1 97 ? 7.324 -9.640 14.522 1.00 8.88 97 ILE A CA 1
ATOM 757 C C . ILE A 1 97 ? 8.668 -9.234 13.950 1.00 9.63 97 ILE A C 1
ATOM 758 O O . ILE A 1 97 ? 8.756 -9.035 12.740 1.00 9.85 97 ILE A O 1
ATOM 763 N N . GLY A 1 98 ? 9.641 -9.028 14.816 1.00 8.82 98 GLY A N 1
ATOM 764 C CA . GLY A 1 98 ? 10.960 -8.522 14.412 1.00 9.54 98 GLY A CA 1
ATOM 765 C C . GLY A 1 98 ? 11.869 -9.645 13.970 1.00 9.80 98 GLY A C 1
ATOM 766 O O . GLY A 1 98 ? 11.460 -10.536 13.167 1.00 10.83 98 GLY A O 1
ATOM 767 N N . GLU A 1 99 ? 13.116 -9.609 14.403 1.00 9.18 99 GLU A N 1
ATOM 768 C CA . GLU A 1 99 ? 14.182 -10.477 13.868 1.00 8.55 99 GLU A CA 1
ATOM 769 C C . GLU A 1 99 ? 14.547 -11.547 14.883 1.00 9.86 99 GLU A C 1
ATOM 770 O O . GLU A 1 99 ? 14.599 -11.300 16.108 1.00 9.78 99 GLU A O 1
ATOM 776 N N . ASN A 1 100 ? 14.850 -12.745 14.370 1.00 10.92 100 ASN A N 1
ATOM 777 C CA . ASN A 1 100 ? 15.222 -13.908 15.195 1.00 10.29 100 ASN A CA 1
ATOM 778 C C . ASN A 1 100 ? 14.123 -14.150 16.232 1.00 9.79 100 ASN A C 1
ATOM 779 O O . ASN A 1 100 ? 14.410 -14.409 17.416 1.00 10.31 100 ASN A O 1
ATOM 784 N N . ILE A 1 101 ? 12.888 -14.194 15.743 1.00 9.73 101 ILE A N 1
ATOM 785 C CA . ILE A 1 101 ? 11.703 -14.575 16.560 1.00 9.79 101 ILE A CA 1
ATOM 786 C C . ILE A 1 101 ? 11.345 -16.026 16.234 1.00 11.02 101 ILE A C 1
ATOM 787 O O . ILE A 1 101 ? 11.126 -16.349 15.047 1.00 13.26 101 ILE A O 1
ATOM 792 N N . HIS A 1 102 ? 11.301 -16.871 17.236 1.00 9.45 102 HIS A N 1
ATOM 793 C CA A HIS A 1 102 ? 10.930 -18.284 17.000 0.50 11.15 102 HIS A CA 1
ATOM 794 C CA B HIS A 1 102 ? 11.002 -18.318 17.101 0.50 11.04 102 HIS A CA 1
ATOM 795 C C . HIS A 1 102 ? 9.667 -18.600 17.792 1.00 10.62 102 HIS A C 1
ATOM 796 O O . HIS A 1 102 ? 9.615 -18.343 18.993 1.00 10.77 102 HIS A O 1
ATOM 809 N N . ILE A 1 103 ? 8.656 -19.048 17.076 1.00 9.88 103 ILE A N 1
ATOM 810 C CA . ILE A 1 103 ? 7.300 -19.276 17.644 1.00 9.97 103 ILE A CA 1
ATOM 811 C C . ILE A 1 103 ? 6.894 -20.705 17.296 1.00 9.52 103 ILE A C 1
ATOM 812 O O . ILE A 1 103 ? 6.790 -21.008 16.096 1.00 11.24 103 ILE A O 1
ATOM 817 N N . GLU A 1 104 ? 6.573 -21.508 18.290 1.00 9.53 104 GLU A N 1
ATOM 818 C CA . GLU A 1 104 ? 6.135 -22.901 18.026 1.00 9.60 104 GLU A CA 1
ATOM 819 C C . GLU A 1 104 ? 4.609 -22.956 17.830 1.00 9.89 104 GLU A C 1
ATOM 820 O O . GLU A 1 104 ? 3.873 -21.959 18.064 1.00 9.45 104 GLU A O 1
ATOM 826 N N . GLU A 1 105 ? 4.159 -24.110 17.343 1.00 9.89 105 GLU A N 1
ATOM 827 C CA A GLU A 1 105 ? 2.813 -24.219 16.754 0.50 9.30 105 GLU A CA 1
ATOM 828 C CA B GLU A 1 105 ? 2.809 -24.439 16.823 0.50 10.14 105 GLU A CA 1
ATOM 829 C C . GLU A 1 105 ? 1.742 -24.056 17.844 1.00 8.53 105 GLU A C 1
ATOM 830 O O . GLU A 1 105 ? 1.972 -24.278 19.040 1.00 8.22 105 GLU A O 1
ATOM 841 N N . GLY A 1 106 ? 0.572 -23.640 17.380 1.00 8.33 106 GLY A N 1
ATOM 842 C CA . GLY A 1 106 ? -0.592 -23.447 18.254 1.00 7.88 106 GLY A CA 1
ATOM 843 C C . GLY A 1 106 ? -0.617 -22.047 18.840 1.00 7.70 106 GLY A C 1
ATOM 844 O O . GLY A 1 106 ? -1.564 -21.713 19.561 1.00 8.11 106 GLY A O 1
ATOM 845 N N . THR A 1 107 ? 0.394 -21.240 18.567 1.00 8.09 107 THR A N 1
ATOM 846 C CA . THR A 1 107 ? 0.518 -19.910 19.193 1.00 7.14 107 THR A CA 1
ATOM 847 C C . THR A 1 107 ? -0.379 -18.910 18.484 1.00 7.25 107 THR A C 1
ATOM 848 O O . THR A 1 107 ? -0.513 -18.940 17.254 1.00 8.36 107 THR A O 1
ATOM 852 N N . MET A 1 108 ? -0.933 -18.003 19.276 1.00 6.62 108 MET A N 1
ATOM 853 C CA . MET A 1 108 ? -1.755 -16.866 18.821 1.00 7.26 108 MET A CA 1
ATOM 854 C C . MET A 1 108 ? -1.039 -15.567 19.196 1.00 7.00 108 MET A C 1
ATOM 855 O O . MET A 1 108 ? -0.845 -15.317 20.393 1.00 7.72 108 MET A O 1
ATOM 860 N N . ILE A 1 109 ? -0.648 -14.775 18.205 1.00 7.45 109 ILE A N 1
ATOM 861 C CA . ILE A 1 109 ? -0.098 -13.407 18.419 1.00 7.26 109 ILE A CA 1
ATOM 862 C C . ILE A 1 109 ? -1.148 -12.423 17.924 1.00 6.94 109 ILE A C 1
ATOM 863 O O . ILE A 1 109 ? -1.485 -12.412 16.716 1.00 7.72 109 ILE A O 1
ATOM 868 N N . CYS A 1 110 ? -1.740 -11.677 18.839 1.00 6.19 110 CYS A N 1
ATOM 869 C CA . CYS A 1 110 ? -2.960 -10.899 18.531 1.00 6.86 110 CYS A CA 1
ATOM 870 C C . CYS A 1 110 ? -2.613 -9.479 18.085 1.00 7.19 110 CYS A C 1
ATOM 871 O O . CYS A 1 110 ? -1.437 -9.031 18.120 1.00 7.35 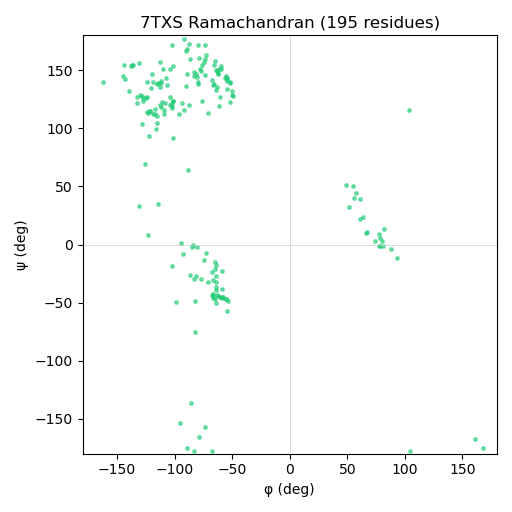110 CYS A O 1
ATOM 874 N N . ALA A 1 111 ? -3.665 -8.751 17.724 1.00 6.44 111 ALA A N 1
ATOM 875 C CA . ALA A 1 111 ? -3.591 -7.398 17.150 1.00 6.95 111 ALA A CA 1
ATOM 876 C C . ALA A 1 111 ? -2.697 -6.506 18.007 1.00 7.09 111 ALA A C 1
ATOM 877 O O . ALA A 1 111 ? -2.859 -6.446 19.224 1.00 6.95 111 ALA A O 1
ATOM 879 N N . GLY A 1 112 ? -1.737 -5.838 17.377 1.00 7.68 112 GLY A N 1
ATOM 880 C CA . GLY A 1 112 ? -0.911 -4.824 18.036 1.00 7.86 112 GLY A CA 1
ATOM 881 C C . GLY A 1 112 ? 0.179 -5.413 18.899 1.00 7.56 112 GLY A C 1
ATOM 882 O O . GLY A 1 112 ? 0.931 -4.624 19.491 1.00 9.43 112 GLY A O 1
ATOM 883 N N . GLY A 1 113 ? 0.276 -6.725 19.004 1.00 7.50 113 GLY A N 1
ATOM 884 C CA . GLY A 1 113 ? 1.376 -7.321 19.772 1.00 8.38 113 GLY A CA 1
ATOM 885 C C . GLY A 1 113 ? 2.704 -6.998 19.121 1.00 9.77 113 GLY A C 1
ATOM 886 O O . GLY A 1 113 ? 2.764 -6.874 17.870 1.00 10.83 113 GLY A O 1
ATOM 887 N N . ILE A 1 114 ? 3.764 -6.907 19.920 1.00 7.50 114 ILE A N 1
ATOM 888 C CA . ILE A 1 114 ? 5.133 -6.590 19.421 1.00 7.85 114 ILE A CA 1
ATOM 889 C C . ILE A 1 114 ? 6.104 -7.573 20.036 1.00 8.13 114 ILE A C 1
ATOM 890 O O . ILE A 1 114 ? 6.180 -7.633 21.285 1.00 8.17 114 ILE A O 1
ATOM 895 N N . LEU A 1 115 ? 6.826 -8.317 19.203 1.00 7.44 115 LEU A N 1
ATOM 896 C CA . LEU A 1 115 ? 7.940 -9.181 19.621 1.00 7.82 115 LEU A CA 1
ATOM 897 C C . LEU A 1 115 ? 9.172 -8.649 18.902 1.00 8.04 115 LEU A C 1
ATOM 898 O O . LEU A 1 115 ? 9.146 -8.671 17.650 1.00 8.71 115 LEU A O 1
ATOM 903 N N . THR A 1 116 ? 10.146 -8.080 19.607 1.00 6.91 116 THR A N 1
ATOM 904 C CA . THR A 1 116 ? 11.176 -7.237 18.940 1.00 6.63 116 THR A CA 1
ATOM 905 C C . THR A 1 116 ? 12.298 -8.088 18.320 1.00 7.92 116 THR A C 1
ATOM 906 O O . THR A 1 116 ? 12.358 -8.188 17.073 1.00 7.71 116 THR A O 1
ATOM 910 N N . VAL A 1 117 ? 13.201 -8.618 19.139 1.00 7.05 117 VAL A N 1
ATOM 911 C CA . VAL A 1 117 ? 14.372 -9.383 18.636 1.00 7.87 117 VAL A CA 1
ATOM 912 C C . VAL A 1 117 ? 14.650 -10.500 19.617 1.00 7.90 117 VAL A C 1
ATOM 913 O O . VAL A 1 117 ? 14.500 -10.340 20.833 1.00 7.75 117 VAL A O 1
ATOM 917 N N . ASP A 1 118 ? 15.094 -11.633 19.093 1.00 8.14 118 ASP A N 1
ATOM 918 C CA . ASP A 1 118 ? 15.628 -12.727 19.934 1.00 9.11 118 ASP A CA 1
ATOM 919 C C . ASP A 1 118 ? 14.583 -13.174 20.962 1.00 8.69 118 ASP A C 1
ATOM 920 O O . ASP A 1 118 ? 14.895 -13.378 22.139 1.0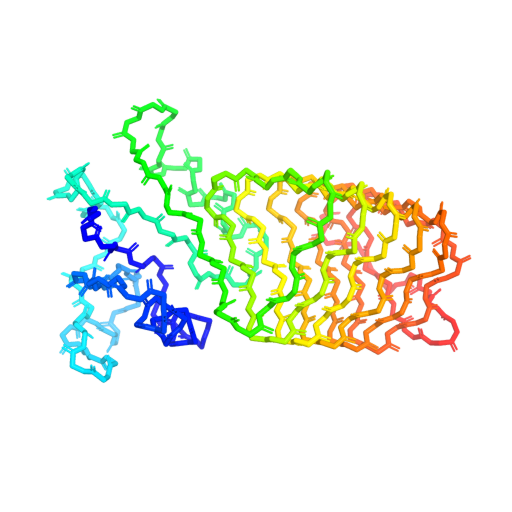0 12.79 118 ASP A O 1
ATOM 925 N N . VAL A 1 119 ? 13.353 -13.324 20.514 1.00 8.37 119 VAL A N 1
ATOM 926 C CA . VAL A 1 119 ? 12.242 -13.806 21.372 1.00 8.25 119 VAL A CA 1
ATOM 927 C C . VAL A 1 119 ? 11.917 -15.237 20.968 1.00 8.50 119 VAL A C 1
ATOM 928 O O . VAL A 1 119 ? 11.821 -15.494 19.762 1.00 9.59 119 VAL A O 1
ATOM 932 N N . LYS A 1 120 ? 11.694 -16.091 21.938 1.00 8.49 120 LYS A N 1
ATOM 933 C CA . LYS A 1 120 ? 11.371 -17.501 21.685 1.00 9.21 120 LYS A CA 1
ATOM 934 C C . LYS A 1 120 ? 10.108 -17.852 22.456 1.00 7.95 120 LYS A C 1
ATOM 935 O O . LYS A 1 120 ? 10.056 -17.574 23.669 1.00 9.10 120 LYS A O 1
ATOM 941 N N . LEU A 1 121 ? 9.135 -18.425 21.748 1.00 7.81 121 LEU A N 1
ATOM 942 C CA . LEU A 1 121 ? 7.877 -18.919 22.340 1.00 8.28 121 LEU A CA 1
ATOM 943 C C . LEU A 1 121 ? 7.766 -20.416 22.099 1.00 8.76 121 LEU A C 1
ATOM 944 O O . LEU A 1 121 ? 7.958 -20.856 20.954 1.00 9.50 121 LEU A O 1
ATOM 949 N N . GLY A 1 122 ? 7.291 -21.101 23.116 1.00 8.23 122 GLY A N 1
ATOM 950 C CA . GLY A 1 122 ? 6.904 -22.507 22.985 1.00 8.74 122 GLY A CA 1
ATOM 951 C C . GLY A 1 1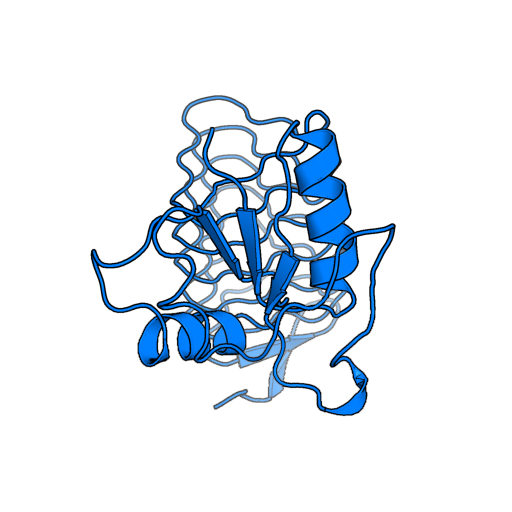22 ? 5.555 -22.674 22.333 1.00 9.03 122 GLY A C 1
ATOM 952 O O . GLY A 1 122 ? 5.033 -21.759 21.675 1.00 9.68 122 GLY A O 1
ATOM 953 N N . LYS A 1 123 ? 5.007 -23.881 22.455 1.00 8.78 123 LYS A N 1
ATOM 954 C CA . LYS A 1 123 ? 3.751 -24.250 21.766 1.00 8.64 123 LYS A CA 1
ATOM 955 C C . LYS A 1 123 ? 2.556 -23.645 22.515 1.00 7.67 123 LYS A C 1
ATOM 956 O O . LYS A 1 123 ? 2.573 -23.531 23.745 1.00 7.34 123 LYS A O 1
ATOM 962 N N . HIS A 1 124 ? 1.488 -23.366 21.778 1.00 8.08 124 HIS A N 1
ATOM 963 C CA . HIS A 1 124 ? 0.175 -22.994 22.363 1.00 7.25 124 HIS A CA 1
ATOM 964 C C . HIS A 1 124 ? 0.331 -21.777 23.294 1.00 7.11 124 HIS A C 1
ATOM 965 O O . HIS A 1 124 ? -0.340 -21.718 24.328 1.00 7.14 124 HIS A O 1
ATOM 972 N N . CYS A 1 125 ? 1.145 -20.804 22.907 1.00 7.28 125 CYS A N 1
ATOM 973 C CA . CYS A 1 125 ? 1.208 -19.523 23.644 1.00 6.06 125 CYS A CA 1
ATOM 974 C C . CYS A 1 125 ? 0.148 -18.560 23.141 1.00 6.11 125 CYS A C 1
ATOM 975 O O . CYS A 1 125 ? -0.345 -18.667 22.014 1.00 6.84 125 CYS A O 1
ATOM 978 N N . ILE A 1 126 ? -0.158 -17.593 23.992 1.00 6.51 126 ILE A N 1
ATOM 979 C CA . ILE A 1 126 ? -1.013 -16.444 23.617 1.00 6.22 126 ILE A CA 1
ATOM 980 C C . ILE A 1 126 ? -0.211 -15.195 23.923 1.00 6.10 126 ILE A C 1
ATOM 981 O O . ILE A 1 126 ? 0.200 -15.008 25.079 1.00 6.28 126 ILE A O 1
ATOM 986 N N . VAL A 1 127 ? -0.064 -14.309 22.947 1.00 6.54 127 VAL A N 1
ATOM 987 C CA . VAL A 1 127 ? 0.350 -12.906 23.195 1.00 6.00 127 VAL A CA 1
ATOM 988 C C . VAL A 1 127 ? -0.836 -12.047 22.789 1.00 4.99 127 VAL A C 1
ATOM 989 O O . VAL A 1 127 ? -1.116 -11.904 21.580 1.00 6.18 127 VAL A O 1
ATOM 993 N N . ASN A 1 128 ? -1.560 -11.541 23.764 1.00 5.36 128 ASN A N 1
ATOM 994 C CA . ASN A 1 128 ? -2.838 -10.856 23.486 1.00 5.79 128 ASN A CA 1
ATOM 995 C C . ASN A 1 128 ? -2.575 -9.398 23.082 1.00 5.70 128 ASN A C 1
ATOM 996 O O . ASN A 1 128 ? -1.417 -8.911 22.973 1.00 5.52 128 ASN A O 1
ATOM 1001 N N . THR A 1 129 ? -3.690 -8.699 22.869 1.00 5.83 129 THR A N 1
ATOM 1002 C CA . THR A 1 129 ? -3.750 -7.400 22.171 1.00 6.33 129 THR A CA 1
ATOM 1003 C C . THR A 1 129 ? -2.758 -6.402 22.772 1.00 5.91 129 THR A C 1
ATOM 1004 O O . THR A 1 129 ? -2.831 -6.123 23.977 1.00 5.77 129 THR A O 1
ATOM 1008 N N . ASN A 1 130 ? -1.860 -5.880 21.948 1.00 6.46 130 ASN A N 1
ATOM 1009 C CA A ASN A 1 130 ? -1.038 -4.701 22.334 0.50 6.26 130 ASN A CA 1
ATOM 1010 C CA B ASN A 1 130 ? -0.978 -4.739 22.285 0.50 7.23 130 ASN A CA 1
ATOM 1011 C C . ASN A 1 130 ? 0.000 -5.086 23.400 1.00 6.66 130 ASN A C 1
ATOM 1012 O O . ASN A 1 130 ? 0.581 -4.151 23.988 1.00 8.28 130 ASN A O 1
ATOM 1021 N N . ALA A 1 131 ? 0.245 -6.361 23.656 1.00 5.86 131 ALA A N 1
ATOM 1022 C CA . ALA A 1 131 ? 1.329 -6.742 24.589 1.00 6.55 131 ALA A CA 1
ATOM 1023 C C . ALA A 1 131 ? 2.688 -6.581 23.904 1.00 6.66 131 ALA A C 1
ATOM 1024 O O . ALA A 1 131 ? 2.752 -6.748 22.678 1.00 7.58 131 ALA A O 1
ATOM 1026 N N . VAL A 1 132 ? 3.735 -6.373 24.687 1.00 5.86 132 VAL A N 1
ATOM 1027 C CA . VAL A 1 132 ? 5.105 -6.174 24.167 1.00 6.06 132 VAL A CA 1
ATOM 1028 C C . VAL A 1 132 ? 6.047 -7.151 24.862 1.00 6.16 132 VAL A C 1
ATOM 1029 O O . VAL A 1 132 ? 6.128 -7.164 26.108 1.00 6.48 132 VAL A O 1
ATOM 1033 N N . LEU A 1 133 ? 6.774 -7.910 24.050 1.00 5.58 133 LEU A N 1
ATOM 1034 C CA . LEU A 1 133 ? 7.876 -8.793 24.467 1.00 6.05 133 LEU A CA 1
ATOM 1035 C C . LEU A 1 133 ? 9.155 -8.253 23.844 1.00 5.88 133 LEU A C 1
ATOM 1036 O O . LEU A 1 133 ? 9.288 -8.234 22.606 1.00 6.83 133 LEU A O 1
ATOM 1041 N N . SER A 1 134 ? 10.016 -7.736 24.694 1.00 6.37 134 SER A N 1
ATOM 1042 C CA . SER A 1 134 ? 11.258 -7.080 24.256 1.00 6.55 134 SER A CA 1
ATOM 1043 C C . SER A 1 134 ? 12.401 -8.091 24.151 1.00 7.05 134 SER A C 1
ATOM 1044 O O . SER A 1 134 ? 12.220 -9.309 24.235 1.00 7.09 134 SER A O 1
ATOM 1047 N N . HIS A 1 135 ? 13.606 -7.585 23.861 1.00 7.06 135 HIS A N 1
ATOM 1048 C CA . HIS A 1 135 ? 14.786 -8.376 23.450 1.00 7.08 135 HIS A CA 1
ATOM 1049 C C . HIS A 1 135 ? 15.032 -9.533 24.406 1.00 7.30 135 HIS A C 1
ATOM 1050 O O . HIS A 1 135 ? 15.095 -9.329 25.625 1.00 7.62 135 HIS A O 1
ATOM 1057 N N . GLY A 1 136 ? 15.234 -10.723 23.840 1.00 7.82 136 GLY A N 1
ATOM 1058 C CA . GLY A 1 136 ? 15.743 -11.861 24.618 1.00 7.96 136 GLY A CA 1
ATOM 1059 C C . GLY A 1 136 ? 14.689 -12.540 25.481 1.00 8.21 136 GLY A C 1
ATOM 1060 O O . GLY A 1 136 ? 15.044 -13.429 26.268 1.00 9.38 136 GLY A O 1
ATOM 1061 N N . VAL A 1 137 ? 13.421 -12.154 25.379 1.00 7.77 137 VAL A N 1
ATOM 1062 C CA . VAL A 1 137 ? 12.348 -12.823 26.167 1.00 7.54 137 VAL A CA 1
ATOM 1063 C C . VAL A 1 137 ? 12.191 -14.268 25.693 1.00 7.52 137 VAL A C 1
ATOM 1064 O O . VAL A 1 137 ? 12.188 -14.532 24.486 1.00 8.27 137 VAL A O 1
ATOM 1068 N N . ILE A 1 138 ? 12.045 -15.148 26.656 1.00 7.37 138 ILE A N 1
ATOM 1069 C CA A ILE A 1 138 ? 11.752 -16.576 26.358 0.50 8.41 138 ILE A CA 1
ATOM 1070 C CA B ILE A 1 138 ? 11.786 -16.592 26.404 0.50 8.38 138 ILE A CA 1
ATOM 1071 C C . ILE A 1 138 ? 10.499 -16.983 27.127 1.00 8.18 138 ILE A C 1
ATOM 1072 O O . ILE A 1 138 ? 10.402 -16.721 28.335 1.00 8.60 138 ILE A O 1
ATOM 1081 N N . LEU A 1 139 ? 9.586 -17.615 26.404 1.00 7.94 139 LEU A N 1
ATOM 1082 C CA . LEU A 1 139 ? 8.360 -18.240 26.938 1.00 7.86 139 LEU A CA 1
ATOM 1083 C C . LEU A 1 139 ? 8.449 -19.747 26.700 1.00 7.43 139 LEU A C 1
ATOM 1084 O O . LEU A 1 139 ? 8.810 -20.163 25.576 1.00 8.13 139 LEU A O 1
ATOM 1089 N N . GLY A 1 140 ? 8.046 -20.491 27.707 1.00 8.12 140 GLY A N 1
ATOM 1090 C CA . GLY A 1 140 ? 7.825 -21.936 27.566 1.00 8.07 140 GLY A CA 1
ATOM 1091 C C . GLY A 1 140 ? 6.572 -22.274 26.802 1.00 7.94 140 GLY A C 1
ATOM 1092 O O . GLY A 1 140 ? 6.086 -21.498 25.940 1.00 7.92 140 GLY A O 1
ATOM 1093 N N . ASP A 1 141 ? 6.089 -23.483 27.044 1.00 8.12 141 ASP A N 1
ATOM 1094 C CA . ASP A 1 141 ? 4.836 -23.942 26.427 1.00 7.71 141 ASP A CA 1
ATOM 1095 C C . ASP A 1 141 ? 3.649 -23.446 27.237 1.00 7.26 141 ASP A C 1
ATOM 1096 O O . ASP A 1 141 ? 3.727 -23.350 28.471 1.00 7.21 141 ASP A O 1
ATOM 1101 N N . TYR A 1 142 ? 2.538 -23.190 26.554 1.00 7.23 142 TYR A N 1
ATOM 1102 C CA . TYR A 1 142 ? 1.251 -22.865 27.201 1.00 7.56 142 TYR A CA 1
ATOM 1103 C C . TYR A 1 142 ? 1.369 -21.590 28.048 1.00 8.10 142 TYR A C 1
ATOM 1104 O O . TYR A 1 142 ? 0.693 -21.463 29.086 1.00 9.61 142 TYR A O 1
ATOM 1113 N N . VAL A 1 143 ? 2.101 -20.590 27.570 1.00 6.55 143 VAL A N 1
ATOM 1114 C CA . VAL A 1 143 ? 2.163 -19.301 28.299 1.00 6.34 143 VAL A CA 1
ATOM 1115 C C . VAL A 1 143 ? 1.045 -18.402 27.773 1.00 6.05 143 VAL A C 1
ATOM 1116 O O . VAL A 1 143 ? 0.872 -18.282 26.554 1.00 6.48 143 VAL A O 1
ATOM 1120 N N . THR A 1 144 ? 0.362 -17.731 28.687 1.00 5.67 144 THR A N 1
ATOM 1121 C CA . THR A 1 144 ? -0.624 -16.698 28.327 1.00 5.92 144 THR A CA 1
ATOM 1122 C C . THR A 1 144 ? -0.095 -15.330 28.731 1.00 6.29 144 THR A C 1
ATOM 1123 O O . THR A 1 144 ? 0.205 -15.133 29.915 1.00 6.71 144 THR A O 1
ATOM 1127 N N . VAL A 1 145 ? 0.011 -14.434 27.764 1.00 6.38 145 VAL A N 1
ATOM 1128 C CA . VAL A 1 145 ? 0.329 -13.015 28.030 1.00 6.31 145 VAL A CA 1
ATOM 1129 C C . VAL A 1 145 ? -0.911 -12.207 27.680 1.00 5.77 145 VAL A C 1
ATOM 1130 O O . VAL A 1 145 ? -1.313 -12.222 26.491 1.00 6.62 145 VAL A O 1
ATOM 1134 N N . ALA A 1 146 ? -1.497 -11.525 28.635 1.00 5.50 146 ALA A N 1
ATOM 1135 C CA . ALA A 1 146 ? -2.763 -10.813 28.463 1.00 5.14 146 ALA A CA 1
ATOM 1136 C C . ALA A 1 146 ? -2.544 -9.478 27.771 1.00 5.09 146 ALA A C 1
ATOM 1137 O O . ALA A 1 146 ? -1.416 -8.991 27.602 1.00 5.48 146 ALA A O 1
ATOM 1139 N N . PRO A 1 147 ? -3.648 -8.803 27.389 1.00 5.19 147 PRO A N 1
ATOM 1140 C CA . PRO A 1 147 ? -3.523 -7.516 26.688 1.00 5.22 147 PRO A CA 1
ATOM 1141 C C . PRO A 1 147 ? -2.660 -6.531 27.474 1.00 4.99 147 PRO A C 1
ATOM 1142 O O . PRO A 1 147 ? -2.762 -6.427 28.698 1.00 5.09 147 PRO A O 1
ATOM 1146 N N . ASN A 1 148 ? -1.850 -5.782 26.736 1.00 4.79 148 ASN A N 1
ATOM 1147 C CA . ASN A 1 148 ? -1.090 -4.630 27.262 1.00 4.95 148 ASN A CA 1
ATOM 1148 C C . ASN A 1 148 ? -0.021 -5.049 28.268 1.00 4.70 148 ASN A C 1
ATOM 1149 O O . ASN A 1 148 ? 0.575 -4.169 28.899 1.00 5.68 148 ASN A O 1
ATOM 1154 N N . ALA A 1 149 ? 0.268 -6.325 28.419 1.00 5.39 149 ALA A N 1
ATOM 1155 C CA . ALA A 1 149 ? 1.395 -6.702 29.289 1.00 4.96 149 ALA A CA 1
ATOM 1156 C C . ALA A 1 149 ? 2.688 -6.126 28.719 1.00 5.39 149 ALA A C 1
ATOM 1157 O O . ALA A 1 149 ? 2.878 -6.051 27.492 1.00 5.89 149 ALA A O 1
ATOM 1159 N N . SER A 1 150 ? 3.591 -5.766 29.610 1.00 5.59 150 SER A N 1
ATOM 1160 C CA . SER A 1 150 ? 4.842 -5.059 29.276 1.00 5.50 150 SER A CA 1
ATOM 1161 C C . SER A 1 150 ? 5.991 -5.921 29.793 1.00 5.79 150 SER A C 1
ATOM 1162 O O . SER A 1 150 ? 6.311 -5.859 30.988 1.00 6.97 150 SER A O 1
ATOM 1165 N N . ILE A 1 151 ? 6.522 -6.772 28.934 1.00 5.93 151 ILE A N 1
ATOM 1166 C CA A ILE A 1 151 ? 7.543 -7.751 29.380 0.50 6.11 151 ILE A CA 1
ATOM 1167 C CA B ILE A 1 151 ? 7.517 -7.821 29.309 0.50 6.68 151 ILE A CA 1
ATOM 1168 C C . ILE A 1 151 ? 8.902 -7.291 28.891 1.00 6.25 151 ILE A C 1
ATOM 1169 O O . ILE A 1 151 ? 9.183 -7.307 27.665 1.00 7.11 151 ILE A O 1
ATOM 1178 N N . SER A 1 152 ? 9.700 -6.821 29.828 1.00 6.63 152 SER A N 1
ATOM 1179 C CA A SER A 1 152 ? 11.005 -6.203 29.507 0.50 6.11 152 SER A CA 1
ATOM 1180 C CA B SER A 1 152 ? 11.013 -6.203 29.513 0.50 7.00 152 SER A CA 1
ATOM 1181 C C . SER A 1 152 ? 12.024 -7.241 29.012 1.00 6.74 152 SER A C 1
ATOM 1182 O O . SER A 1 152 ? 11.748 -8.433 28.967 1.00 7.33 152 SER A O 1
ATOM 1187 N N . GLY A 1 153 ? 13.205 -6.747 28.643 1.00 6.87 153 GLY A N 1
ATOM 1188 C CA . GLY A 1 153 ? 14.266 -7.574 28.081 1.00 7.36 153 GLY A CA 1
ATOM 1189 C C . GLY A 1 153 ? 14.627 -8.732 28.971 1.00 6.72 153 GLY A C 1
ATOM 1190 O O . GLY A 1 153 ? 14.686 -8.580 30.186 1.00 7.17 153 GLY A O 1
ATOM 1191 N N . ASP A 1 154 ? 14.964 -9.863 28.346 1.00 7.44 154 ASP A N 1
ATOM 1192 C CA . ASP A 1 154 ? 15.670 -10.981 29.018 1.00 8.39 154 ASP A CA 1
ATOM 1193 C C . ASP A 1 154 ? 14.828 -11.589 30.145 1.00 9.04 154 ASP A C 1
ATOM 1194 O O . ASP A 1 154 ? 15.389 -12.255 31.037 1.00 11.72 154 ASP A O 1
ATOM 1199 N N . VAL A 1 155 ? 13.512 -11.433 30.072 1.00 7.40 155 VAL A N 1
ATOM 1200 C CA . VAL A 1 155 ? 12.585 -12.123 30.998 1.00 7.18 155 VAL A CA 1
ATOM 1201 C C . VAL A 1 155 ? 12.385 -13.553 30.530 1.00 7.68 155 VAL A C 1
ATOM 1202 O O . VAL A 1 155 ? 12.253 -13.772 29.328 1.00 8.50 155 VAL A O 1
ATOM 1206 N N . SER A 1 156 ? 12.370 -14.467 31.471 1.00 8.43 156 SER A N 1
ATOM 1207 C CA A SER A 1 156 ? 12.100 -15.902 31.207 0.25 8.17 156 SER A CA 1
ATOM 1208 C CA B SER A 1 156 ? 12.057 -15.877 31.146 0.25 8.30 156 SER A CA 1
ATOM 1209 C CA C SER A 1 156 ? 12.091 -15.891 31.184 0.50 9.13 156 SER A CA 1
ATOM 1210 C C . SER A 1 156 ? 10.772 -16.279 31.860 1.00 8.49 156 SER A C 1
ATOM 1211 O O . SER A 1 156 ? 10.676 -16.136 33.093 1.00 10.17 156 SER A O 1
ATOM 1218 N N . LEU A 1 157 ? 9.827 -16.765 31.070 1.00 8.00 157 LEU A N 1
ATOM 1219 C CA . LEU A 1 157 ? 8.526 -17.252 31.575 1.00 9.14 157 LEU A CA 1
ATOM 1220 C C . LEU A 1 157 ? 8.466 -18.752 31.349 1.00 9.25 157 LEU A C 1
ATOM 1221 O O . LEU A 1 157 ? 8.565 -19.194 30.201 1.00 9.89 157 LEU A O 1
ATOM 1226 N N . GLY A 1 158 ? 8.319 -19.500 32.421 1.00 8.77 158 GLY A N 1
ATOM 1227 C CA . GLY A 1 158 ? 8.227 -20.958 32.353 1.00 8.59 158 GLY A CA 1
ATOM 1228 C C . GLY A 1 158 ? 6.958 -21.449 31.674 1.00 8.15 158 GLY A C 1
ATOM 1229 O O . GLY A 1 158 ? 6.074 -20.653 31.257 1.00 9.63 158 GLY A O 1
ATOM 1230 N N . ASN A 1 159 ? 6.814 -22.762 31.639 1.00 8.43 159 ASN A N 1
ATOM 1231 C CA . ASN A 1 159 ? 5.605 -23.403 31.091 1.00 8.38 159 ASN A CA 1
ATOM 1232 C C . ASN A 1 159 ? 4.407 -23.003 31.943 1.00 7.12 159 ASN A C 1
ATOM 1233 O O . ASN A 1 159 ? 4.553 -22.874 33.161 1.00 7.62 159 ASN A O 1
ATOM 1238 N N . ILE A 1 160 ? 3.242 -22.935 31.311 1.00 7.86 160 ILE A N 1
ATOM 1239 C CA . ILE A 1 160 ? 1.901 -22.713 31.924 1.00 8.02 160 ILE A CA 1
ATOM 1240 C C . ILE A 1 160 ? 1.910 -21.480 32.829 1.00 8.64 160 ILE A C 1
ATOM 1241 O O . ILE A 1 160 ? 1.083 -21.385 33.725 1.00 10.60 160 ILE A O 1
ATOM 1246 N N . VAL A 1 161 ? 2.711 -20.481 32.497 1.00 7.40 161 VAL A N 1
ATOM 1247 C CA . VAL A 1 161 ? 2.681 -19.159 33.160 1.00 6.76 161 VAL A CA 1
ATOM 1248 C C . VAL A 1 161 ? 1.584 -18.287 32.542 1.00 5.94 161 VAL A C 1
ATOM 1249 O O . VAL A 1 161 ? 1.376 -18.328 31.323 1.00 6.70 161 VAL A O 1
ATOM 1253 N N . GLU A 1 162 ? 0.969 -17.478 33.376 1.00 6.74 162 GLU A N 1
ATOM 1254 C CA . GLU A 1 162 ? -0.008 -16.467 32.929 1.00 6.37 162 GLU A CA 1
ATOM 1255 C C . GLU A 1 162 ? 0.428 -15.109 33.441 1.00 6.19 162 GLU A C 1
ATOM 1256 O O . GLU A 1 162 ? 0.648 -14.935 34.649 1.00 6.53 162 GLU A O 1
ATOM 1262 N N . ILE A 1 163 ? 0.543 -14.154 32.534 1.00 5.94 163 ILE A N 1
ATOM 1263 C CA . ILE A 1 163 ? 0.837 -12.743 32.855 1.00 6.08 163 ILE A CA 1
ATOM 1264 C C . ILE A 1 163 ? -0.416 -11.918 32.589 1.00 5.43 163 ILE A C 1
ATOM 1265 O O . ILE A 1 163 ? -0.816 -11.827 31.428 1.00 6.65 163 ILE A O 1
ATOM 1270 N N . GLY A 1 164 ? -0.998 -11.328 33.618 1.00 5.77 164 GLY A N 1
ATOM 1271 C CA . GLY A 1 164 ? -2.271 -10.619 33.507 1.00 5.56 164 GLY A CA 1
ATOM 1272 C C . GLY A 1 164 ? -2.166 -9.282 32.809 1.00 5.46 164 GLY A C 1
ATOM 1273 O O . GLY A 1 164 ? -1.073 -8.744 32.530 1.00 5.72 164 GLY A O 1
ATOM 1274 N N . ALA A 1 165 ? -3.327 -8.699 32.542 1.00 5.21 165 ALA A N 1
ATOM 1275 C CA . ALA A 1 165 ? -3.440 -7.549 31.632 1.00 5.17 165 ALA A CA 1
ATOM 1276 C C . ALA A 1 165 ? -2.686 -6.354 32.211 1.00 5.54 165 ALA A C 1
ATOM 1277 O O . ALA A 1 165 ? -2.820 -6.044 33.403 1.00 5.15 165 ALA A O 1
ATOM 1279 N N . ASN A 1 166 ? -1.886 -5.713 31.360 1.00 5.39 166 ASN A N 1
ATOM 1280 C CA . ASN A 1 166 ? -1.207 -4.437 31.680 1.00 5.68 166 ASN A CA 1
ATOM 1281 C C . ASN A 1 166 ? -0.263 -4.631 32.876 1.00 5.93 166 ASN A C 1
ATOM 1282 O O . ASN A 1 166 ? 0.098 -3.624 33.497 1.00 6.23 166 ASN A O 1
ATOM 1287 N N . ALA A 1 167 ? 0.171 -5.853 33.167 1.00 5.58 167 ALA A N 1
ATOM 1288 C CA . ALA A 1 167 ? 1.253 -6.090 34.136 1.00 5.13 167 ALA A CA 1
ATOM 1289 C C . ALA A 1 167 ? 2.574 -5.686 33.518 1.00 5.84 167 ALA A C 1
ATOM 1290 O O . ALA A 1 167 ? 2.709 -5.649 32.294 1.00 6.92 167 ALA A O 1
ATOM 1292 N N . THR A 1 168 ? 3.563 -5.446 34.351 1.00 5.59 168 THR A N 1
ATOM 1293 C CA . THR A 1 168 ? 4.904 -5.002 33.924 1.00 5.80 168 THR A CA 1
ATOM 1294 C C . THR A 1 168 ? 5.940 -5.894 34.591 1.00 6.14 168 THR A C 1
ATOM 1295 O O . THR A 1 168 ? 5.873 -6.088 35.808 1.00 5.98 168 THR A O 1
ATOM 1299 N N . ILE A 1 169 ? 6.848 -6.445 33.802 1.00 6.14 169 ILE A N 1
ATOM 1300 C CA A ILE A 1 169 ? 7.907 -7.355 34.321 0.50 6.50 169 ILE A CA 1
ATOM 1301 C CA B ILE A 1 169 ? 7.907 -7.337 34.342 0.50 6.31 169 ILE A CA 1
ATOM 1302 C C . ILE A 1 169 ? 9.273 -6.711 34.065 1.00 6.24 169 ILE A C 1
ATOM 1303 O O . ILE A 1 169 ? 9.603 -6.438 32.908 1.00 6.95 169 ILE A O 1
ATOM 1312 N N . ARG A 1 170 ? 10.030 -6.502 35.121 1.00 6.93 170 ARG A N 1
A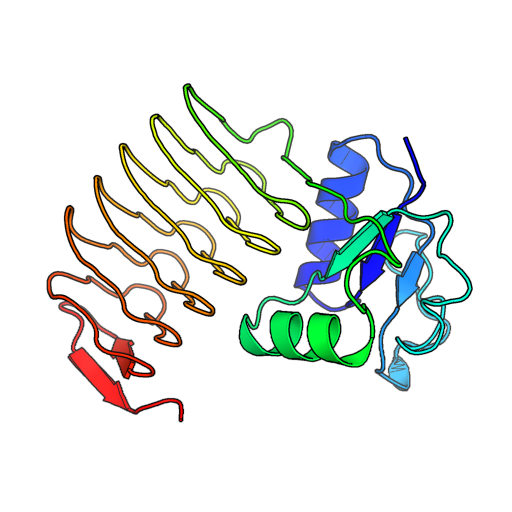TOM 1313 C CA . ARG A 1 170 ? 11.393 -5.935 35.057 1.00 7.08 170 ARG A CA 1
ATOM 1314 C C . ARG A 1 170 ? 12.297 -6.858 34.250 1.00 6.83 170 ARG A C 1
ATOM 1315 O O . ARG A 1 170 ? 12.191 -8.081 34.304 1.00 7.14 170 ARG A O 1
ATOM 1323 N N . GLU A 1 171 ? 13.256 -6.234 33.565 1.00 7.01 171 GLU A N 1
ATOM 1324 C CA . GLU A 1 171 ? 14.249 -6.994 32.776 1.00 7.84 171 GLU A CA 1
ATOM 1325 C C . GLU A 1 171 ? 14.943 -8.029 33.663 1.00 7.92 171 GLU A C 1
ATOM 1326 O O . GLU A 1 171 ? 15.199 -7.783 34.848 1.00 9.45 171 GLU A O 1
ATOM 1332 N N . LYS A 1 172 ? 15.221 -9.183 33.066 1.00 8.51 172 LYS A N 1
ATOM 1333 C CA . LYS A 1 172 ? 16.028 -10.281 33.661 1.00 10.42 172 LYS A CA 1
ATOM 1334 C C . LYS A 1 172 ? 15.264 -11.042 34.736 1.00 9.94 172 LYS A C 1
ATOM 1335 O O . LYS A 1 172 ? 15.819 -12.038 35.267 1.00 13.17 172 LYS A O 1
ATOM 1341 N N . VAL A 1 173 ? 14.005 -10.731 34.993 1.00 8.60 173 VAL A N 1
ATOM 1342 C CA . VAL A 1 173 ? 13.180 -11.538 35.927 1.00 8.52 173 VAL A CA 1
ATOM 1343 C C . VAL A 1 173 ? 12.922 -12.927 35.339 1.00 8.09 173 VAL A C 1
ATOM 1344 O O . VAL A 1 173 ? 12.658 -13.055 34.140 1.00 8.62 173 VAL A O 1
ATOM 1348 N N . SER A 1 174 ? 12.948 -13.948 36.181 1.00 8.5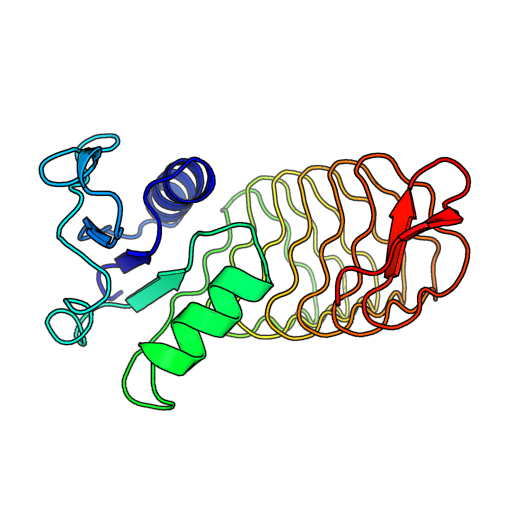7 174 SER A N 1
ATOM 1349 C CA . SER A 1 174 ? 12.501 -15.303 35.810 1.00 9.11 174 SER A CA 1
ATOM 1350 C C . SER A 1 174 ? 11.223 -15.618 36.582 1.00 9.02 174 SER A C 1
ATOM 1351 O O . SER A 1 174 ? 11.061 -15.318 37.770 1.00 9.08 174 SER A O 1
ATOM 1354 N N . VAL A 1 175 ? 10.302 -16.245 35.866 1.00 8.97 175 VAL A N 1
ATOM 1355 C CA . VAL A 1 175 ? 9.010 -16.703 36.427 1.00 9.68 175 VAL A CA 1
ATOM 1356 C C . VAL A 1 175 ? 8.941 -18.205 36.206 1.00 9.44 175 VAL A C 1
ATOM 1357 O O . VAL A 1 175 ? 8.922 -18.626 35.032 1.00 9.56 175 VAL A O 1
ATOM 1361 N N . GLN A 1 176 ? 8.934 -18.987 37.277 1.00 8.76 176 GLN A N 1
ATOM 1362 C CA A GLN A 1 176 ? 8.954 -20.464 37.174 0.50 9.49 176 GLN A CA 1
ATOM 1363 C CA B GLN A 1 176 ? 8.963 -20.462 37.146 0.50 9.59 176 GLN A CA 1
ATOM 1364 C C . GLN A 1 176 ? 7.598 -20.994 36.705 1.00 8.96 176 GLN A C 1
ATOM 1365 O O . GLN A 1 176 ? 6.595 -20.272 36.747 1.00 9.59 176 GLN A O 1
ATOM 1376 N N . ASP A 1 177 ? 7.593 -22.253 36.318 1.00 9.60 177 ASP A N 1
ATOM 1377 C CA . ASP A 1 177 ? 6.423 -22.919 35.724 1.00 9.54 177 ASP A CA 1
ATOM 1378 C C . ASP A 1 177 ? 5.200 -22.712 36.612 1.00 8.41 177 ASP A C 1
ATOM 1379 O O . ASP A 1 177 ? 5.266 -22.825 37.843 1.00 8.91 177 ASP A O 1
ATOM 1384 N N . GLY A 1 178 ? 4.063 -22.455 35.972 1.00 8.33 178 GLY A N 1
ATOM 1385 C CA . GLY A 1 178 ? 2.751 -22.499 36.632 1.00 8.35 178 GLY A CA 1
ATOM 1386 C C . GLY A 1 178 ? 2.391 -21.259 37.419 1.00 7.55 178 GLY A C 1
ATOM 1387 O O . GLY A 1 178 ? 1.281 -21.207 37.977 1.00 7.87 178 GLY A O 1
ATOM 1388 N N . ALA A 1 179 ? 3.283 -20.277 37.470 1.00 7.75 179 ALA A N 1
ATOM 1389 C CA . ALA A 1 179 ? 3.012 -19.051 38.233 1.00 7.29 179 ALA A CA 1
ATOM 1390 C C . ALA A 1 179 ? 1.973 -18.179 37.509 1.00 6.92 179 ALA A C 1
ATOM 1391 O O . ALA A 1 179 ? 1.733 -18.364 36.290 1.00 7.42 179 ALA A O 1
ATOM 1393 N N . MET A 1 180 ? 1.400 -17.241 38.237 1.00 6.84 180 MET A N 1
ATOM 1394 C CA . MET A 1 180 ? 0.459 -16.287 37.622 1.00 6.96 180 MET A CA 1
ATOM 1395 C C . MET A 1 180 ? 0.715 -14.905 38.197 1.00 6.92 180 MET A C 1
ATOM 1396 O O . MET A 1 180 ? 0.866 -14.758 39.422 1.00 7.64 180 MET A O 1
ATOM 1401 N N . VAL A 1 181 ? 0.809 -13.924 37.316 1.00 6.19 181 VAL A N 1
ATOM 1402 C CA . VAL A 1 181 ? 0.987 -12.505 37.680 1.00 6.61 181 VAL A CA 1
ATOM 1403 C C . VAL A 1 181 ? -0.349 -11.810 37.480 1.00 6.39 181 VAL A C 1
ATOM 1404 O O . VAL A 1 181 ? -0.895 -11.804 36.361 1.00 6.53 181 VAL A O 1
ATOM 1408 N N . GLY A 1 182 ? -0.890 -11.235 38.547 1.00 6.36 182 GLY A N 1
ATOM 1409 C CA . GLY A 1 182 ? -2.171 -10.532 38.458 1.00 6.81 182 GLY A CA 1
ATOM 1410 C C . GLY A 1 182 ? -2.114 -9.387 37.473 1.00 6.75 182 GLY A C 1
ATOM 1411 O O . GLY A 1 182 ? -1.064 -8.745 37.301 1.00 6.17 182 GLY A O 1
ATOM 1412 N N . MET A 1 183 ? -3.273 -9.057 36.932 1.00 7.14 183 MET A N 1
ATOM 1413 C CA . MET A 1 183 ? -3.376 -7.839 36.099 1.00 6.53 183 MET A CA 1
ATOM 1414 C C . MET A 1 183 ? -2.807 -6.641 36.858 1.00 6.19 183 MET A C 1
ATOM 1415 O O . MET A 1 183 ? -2.990 -6.500 38.084 1.00 6.85 183 MET A O 1
ATOM 1420 N N . GLY A 1 184 ? -2.087 -5.791 36.134 1.00 5.96 184 GLY A N 1
ATOM 1421 C CA . GLY A 1 184 ? -1.584 -4.533 36.684 1.00 6.35 184 GLY A CA 1
ATOM 1422 C C . GLY A 1 184 ? -0.370 -4.692 37.577 1.00 6.37 184 GLY A C 1
ATOM 1423 O O . GLY A 1 184 ? 0.089 -3.658 38.106 1.00 7.67 184 GLY A O 1
ATOM 1424 N N . SER A 1 185 ? 0.117 -5.902 37.822 1.00 7.08 185 SER A N 1
ATOM 1425 C CA . SER A 1 185 ? 1.203 -6.093 38.805 1.00 6.70 185 SER A CA 1
ATOM 1426 C C . SER A 1 185 ? 2.466 -5.416 38.305 1.00 7.13 185 SER A C 1
ATOM 1427 O O . SER A 1 185 ? 2.690 -5.344 37.067 1.00 7.36 185 SER A O 1
ATOM 1430 N N . VAL A 1 186 ? 3.324 -5.049 39.222 1.00 6.48 186 VAL A N 1
ATOM 1431 C CA . VAL A 1 186 ? 4.666 -4.498 38.920 1.00 6.74 186 VAL A CA 1
ATOM 1432 C C . VAL A 1 186 ? 5.695 -5.480 39.479 1.00 6.87 186 VAL A C 1
ATOM 1433 O O . VAL A 1 186 ? 5.943 -5.483 40.711 1.00 8.09 186 VAL A O 1
ATOM 1437 N N . VAL A 1 187 ? 6.238 -6.317 38.613 1.00 6.58 187 VAL A N 1
ATOM 1438 C CA . VAL A 1 187 ? 7.056 -7.483 39.012 1.00 7.01 187 VAL A CA 1
ATOM 1439 C C . VAL A 1 187 ? 8.523 -7.105 38.951 1.00 7.20 187 VAL A C 1
ATOM 1440 O O . VAL A 1 187 ? 9.030 -6.859 37.865 1.00 7.67 187 VAL A O 1
ATOM 1444 N N . ILE A 1 188 ? 9.166 -7.052 40.119 1.00 8.01 188 ILE A N 1
ATOM 1445 C CA . ILE A 1 188 ? 10.581 -6.622 40.216 1.00 8.54 188 ILE A CA 1
ATOM 1446 C C . ILE A 1 188 ? 11.426 -7.694 40.883 1.00 9.69 188 ILE A C 1
ATOM 1447 O O . ILE A 1 188 ? 12.618 -7.413 41.145 1.00 12.00 188 ILE A O 1
ATOM 1452 N N . ARG A 1 189 ? 10.858 -8.873 41.110 1.00 9.76 189 ARG A N 1
ATOM 1453 C CA . ARG A 1 189 ? 11.564 -10.004 41.759 1.00 11.33 189 ARG A CA 1
ATOM 1454 C C . ARG A 1 189 ? 11.204 -11.277 41.015 1.00 9.86 189 ARG A C 1
ATOM 1455 O O . ARG A 1 189 ? 10.078 -11.361 40.463 1.00 9.69 189 ARG A O 1
ATOM 1463 N N . ASN A 1 190 ? 12.089 -12.256 41.063 1.00 9.51 190 ASN A N 1
ATOM 1464 C CA . ASN A 1 190 ? 11.818 -13.598 40.500 1.00 9.15 190 ASN A CA 1
ATOM 1465 C C . ASN A 1 190 ? 10.605 -14.203 41.203 1.00 8.78 190 ASN A C 1
ATOM 1466 O O . ASN A 1 190 ? 10.347 -13.940 42.378 1.00 10.73 190 ASN A O 1
ATOM 1471 N N . ILE A 1 191 ? 9.896 -15.047 40.476 1.00 8.42 191 ILE A N 1
ATOM 1472 C CA . ILE A 1 191 ? 8.671 -15.724 40.959 1.00 8.88 191 ILE A CA 1
ATOM 1473 C C . ILE A 1 191 ? 8.903 -17.230 40.897 1.00 9.21 191 ILE A C 1
ATOM 1474 O O . ILE A 1 191 ? 9.406 -17.726 39.882 1.00 9.71 191 ILE A O 1
ATOM 1479 N N . LEU A 1 192 ? 8.522 -17.908 41.964 1.00 9.96 192 LEU A N 1
ATOM 1480 C CA . LEU A 1 192 ? 8.682 -19.365 42.074 1.00 10.13 192 LEU A CA 1
ATOM 1481 C C . LEU A 1 192 ? 7.454 -20.099 41.545 1.00 10.48 192 LEU A C 1
ATOM 1482 O O . LEU A 1 192 ? 6.393 -19.519 41.289 1.00 9.34 192 LEU A O 1
ATOM 1487 N N . SER A 1 193 ? 7.645 -21.390 41.350 1.00 10.42 193 SER A N 1
ATOM 1488 C CA . SER A 1 193 ? 6.651 -22.255 40.692 1.00 11.23 193 SER A CA 1
ATOM 1489 C C . SER A 1 193 ? 5.301 -22.129 41.397 1.00 9.31 193 SER A C 1
ATOM 1490 O O . SER A 1 193 ? 5.246 -22.108 42.625 1.00 10.77 193 SER A O 1
ATOM 1493 N N . ASN A 1 194 ? 4.231 -21.970 40.601 1.00 8.95 194 ASN A N 1
ATOM 1494 C CA . ASN A 1 194 ? 2.814 -22.028 41.040 1.00 9.58 194 ASN A CA 1
ATOM 1495 C C . ASN A 1 194 ? 2.448 -20.859 41.951 1.00 10.17 194 ASN A C 1
ATOM 1496 O O . ASN A 1 194 ? 1.363 -20.869 42.526 1.00 11.57 194 ASN A O 1
ATOM 1501 N N . GLN A 1 195 ? 3.295 -19.842 42.072 1.00 8.81 195 GLN A N 1
ATOM 1502 C CA . GLN A 1 195 ? 2.950 -18.662 42.897 1.00 9.20 195 GLN A CA 1
ATOM 1503 C C . GLN A 1 195 ? 2.019 -17.733 42.118 1.00 7.88 195 GLN A C 1
ATOM 1504 O O . GLN A 1 195 ? 2.275 -17.455 40.920 1.00 8.46 195 GLN A O 1
ATOM 1510 N N . VAL A 1 196 ? 1.037 -17.182 42.806 1.00 8.73 196 VAL A N 1
ATOM 1511 C CA . VAL A 1 196 ? 0.233 -16.047 42.297 1.00 9.43 196 VAL A CA 1
ATOM 1512 C C . VAL A 1 196 ? 0.760 -14.800 42.983 1.00 8.86 196 VAL A C 1
ATOM 1513 O O . VAL A 1 196 ? 0.757 -14.754 44.237 1.00 9.71 196 VAL A O 1
ATOM 1517 N N . VAL A 1 197 ? 1.181 -13.793 42.220 1.00 8.63 197 VAL A N 1
ATOM 1518 C CA . VAL A 1 197 ? 1.647 -12.506 42.786 1.00 8.45 197 VAL A CA 1
ATOM 1519 C C . VAL A 1 197 ? 0.746 -11.400 42.247 1.00 7.99 197 VAL A C 1
ATOM 1520 O O . VAL A 1 197 ? 0.269 -11.497 41.102 1.00 9.51 197 VAL A O 1
ATOM 1524 N N . VAL A 1 198 ? 0.518 -10.382 43.040 1.00 7.36 198 VAL A N 1
ATOM 1525 C CA . VAL A 1 198 ? -0.345 -9.239 42.670 1.00 7.81 198 VAL A CA 1
ATOM 1526 C C . VAL A 1 198 ? 0.259 -7.973 43.258 1.00 8.19 198 VAL A C 1
ATOM 1527 O O . VAL A 1 198 ? 0.957 -8.027 44.297 1.00 7.95 198 VAL A O 1
ATOM 1531 N N . GLY A 1 199 ? -0.043 -6.841 42.636 1.00 7.73 199 GLY A N 1
ATOM 1532 C CA . GLY A 1 199 ? 0.161 -5.547 43.282 1.00 7.79 199 GLY A CA 1
ATOM 1533 C C . GLY A 1 199 ? 1.365 -4.801 42.761 1.00 7.86 199 GLY A C 1
ATOM 1534 O O . GLY A 1 199 ? 2.081 -5.270 41.858 1.00 7.27 199 GLY A O 1
ATOM 1535 N N . ASN A 1 200 ? 1.578 -3.648 43.370 1.00 8.66 200 ASN A N 1
ATOM 1536 C CA . ASN A 1 200 ? 2.688 -2.739 43.039 1.00 8.53 200 ASN A CA 1
ATOM 1537 C C . ASN A 1 200 ? 3.415 -2.405 44.336 1.00 8.80 200 ASN A C 1
ATOM 1538 O O . ASN A 1 200 ? 2.916 -1.598 45.120 1.00 10.37 200 ASN A O 1
ATOM 1543 N N . PRO A 1 201 ? 4.594 -2.980 44.636 1.00 10.15 201 PRO A N 1
ATOM 1544 C CA . PRO A 1 201 ? 5.262 -3.999 43.841 1.00 9.82 201 PRO A CA 1
ATOM 1545 C C . PRO A 1 201 ? 4.619 -5.362 44.082 1.00 9.14 201 PRO A C 1
ATOM 1546 O O . PRO A 1 201 ? 3.900 -5.561 45.055 1.00 10.70 201 PRO A O 1
ATOM 1550 N N . ALA A 1 202 ? 4.831 -6.295 43.169 1.00 9.21 202 ALA A N 1
ATOM 1551 C CA . ALA A 1 202 ? 4.132 -7.580 43.237 1.00 9.46 202 ALA A CA 1
ATOM 1552 C C . ALA A 1 202 ? 4.585 -8.344 44.475 1.00 11.28 202 ALA A C 1
ATOM 1553 O O . ALA A 1 202 ? 5.801 -8.409 44.739 1.00 12.81 202 ALA A O 1
ATOM 1555 N N . LYS A 1 203 ? 3.611 -8.949 45.136 1.00 9.53 203 LYS A N 1
ATOM 1556 C CA . LYS A 1 203 ? 3.857 -9.789 46.336 1.00 12.20 203 LYS A CA 1
ATOM 1557 C C . LYS A 1 203 ? 3.024 -11.049 46.225 1.00 11.44 203 LYS A C 1
ATOM 1558 O O . LYS A 1 203 ? 1.962 -11.066 45.605 1.00 10.93 203 LYS A O 1
ATOM 1564 N N . LEU A 1 204 ? 3.498 -12.090 46.898 1.00 11.60 204 LEU A N 1
ATOM 1565 C CA . LEU A 1 204 ? 2.824 -13.383 46.914 1.00 11.84 204 LEU A CA 1
ATOM 1566 C C . LEU A 1 204 ? 1.427 -13.239 47.495 1.00 11.88 204 LEU A C 1
ATOM 1567 O O . LEU A 1 204 ? 1.271 -12.744 48.645 1.00 14.82 204 LEU A O 1
ATOM 1572 N N . LEU A 1 205 ? 0.425 -13.702 46.770 1.00 11.96 205 LEU A N 1
ATOM 1573 C CA . LEU A 1 205 ? -0.968 -13.778 47.251 1.00 12.79 205 LEU A CA 1
ATOM 1574 C C . LEU A 1 205 ? -1.268 -15.200 47.725 1.00 13.66 205 LEU A C 1
ATOM 1575 O O . LEU A 1 205 ? -1.857 -15.342 48.814 1.00 16.05 205 LEU A O 1
ATOM 1580 N N . LYS A 1 206 ? -0.947 -16.211 46.923 1.00 13.32 206 LYS A N 1
ATOM 1581 C CA A LYS A 1 206 ? -1.338 -17.616 47.196 0.50 14.59 206 LYS A CA 1
ATOM 1582 C CA B LYS A 1 206 ? -1.361 -17.613 47.177 0.50 14.33 206 LYS A CA 1
ATOM 1583 C C . LYS A 1 206 ? -0.619 -18.504 46.190 1.00 13.90 206 LYS A C 1
ATOM 1584 O O . LYS A 1 206 ? 0.085 -17.956 45.309 1.00 12.09 206 LYS A O 1
ATOM 1595 N N . VAL A 1 207 ? -0.770 -19.814 46.342 1.00 14.45 207 VAL A N 1
ATOM 1596 C CA . VAL A 1 207 ? -0.176 -20.796 45.398 1.00 14.81 207 VAL A CA 1
ATOM 1597 C C . VAL A 1 207 ? -1.332 -21.505 44.698 1.00 15.06 207 VAL A C 1
ATOM 1598 O O . VAL A 1 207 ? -2.376 -21.741 45.351 1.00 17.62 207 VAL A O 1
ATOM 1602 N N . ILE A 1 208 ? -1.188 -21.722 43.391 1.00 12.06 208 ILE A N 1
ATOM 1603 C CA . ILE A 1 208 ? -2.281 -22.220 42.500 1.00 14.48 208 ILE A CA 1
ATOM 1604 C C . ILE A 1 208 ? -2.369 -23.736 42.665 1.00 13.08 208 ILE A C 1
ATOM 1605 O O . ILE A 1 208 ? -3.402 -24.288 42.300 1.00 13.73 208 ILE A O 1
ATOM 1610 N N . GLU A 1 209 ? -1.272 -24.373 43.028 1.00 12.26 209 GLU A N 1
ATOM 1611 C CA . GLU A 1 209 ? -1.237 -25.851 43.258 1.00 16.39 209 GLU A CA 1
ATOM 1612 C C . GLU A 1 209 ? -0.716 -26.119 44.678 1.00 20.04 209 GLU A C 1
ATOM 1613 O O . GLU A 1 209 ? 0.246 -25.395 44.988 1.00 26.07 209 GLU A O 1
#